Protein AF-A0A5C5VRZ4-F1 (afdb_monomer)

Sequence (183 aa):
MHRPSRLRCISQTESGGGSCQPCRPDEMSLLDVCRTCGGKCCVGRTLVLGTERERIIQFTRLDAMHYWADDVYFLERGACPYLKEGRCSVQDVKPLICRIFPFVPRVVAGEFWLFCVGECDAAHCLPAGFVEQARKLARAFFLGRDPLQYGRYWDENKLGDFDDARVVMRVRVFDAPPHEVSA

Mean predicted aligned error: 10.6 Å

Nearest PDB structures (foldseek):
  3pm9-assembly3_F  TM=3.240E-01  e=4.391E+00  Rhodopseudomonas palustris

Solvent-accessible surface area (backbone atoms only — not comparable to full-atom values): 11390 Å² total; per-residue (Å²): 139,84,77,83,83,76,82,71,78,84,76,77,80,85,85,78,86,78,67,82,72,75,64,66,61,89,49,81,53,60,66,74,56,44,68,79,62,75,42,60,88,45,43,39,62,45,68,31,43,47,78,39,45,51,51,36,27,72,74,67,76,51,84,78,63,43,82,76,57,96,59,34,29,31,36,66,78,42,75,42,88,52,54,51,97,92,37,63,73,47,64,94,50,53,35,66,54,74,50,35,52,54,35,43,81,44,55,58,97,71,34,54,30,32,36,28,37,52,86,41,75,55,56,80,63,67,43,82,64,46,67,62,49,37,34,51,52,48,36,68,71,48,61,95,58,62,35,61,62,53,36,51,52,41,62,78,71,44,68,79,78,62,67,77,90,45,49,74,47,78,43,66,39,64,75,77,76,77,76,78,76,80,127

Secondary structure (DSSP, 8-state):
-PPP---------SS---------TTSS-GGGTTTTTTTGGGBS-EEEEHHHHHHHHHHHS----EEEETTEEEEPSSB-TTEETTEETTGGG--HHHHHTTEEEEEETTEEEEEEETTSGGGGSPPTTHHHHHHHHHHHHHTT--HHHHHHHHHHHTTTSS-GGGEEEEEESSPPPP-----

pLDDT: mean 75.98, std 21.49, range [25.73, 97.12]

Structure (mmCIF, N/CA/C/O backbone):
data_AF-A0A5C5VRZ4-F1
#
_entry.id   AF-A0A5C5VRZ4-F1
#
loop_
_atom_site.group_PDB
_atom_site.id
_atom_site.type_symbol
_atom_site.label_atom_id
_atom_site.label_alt_id
_atom_site.label_comp_id
_atom_site.label_asym_id
_atom_site.label_entity_id
_atom_site.label_seq_id
_atom_site.pdbx_PDB_ins_code
_atom_site.Cartn_x
_atom_site.Cartn_y
_atom_site.Cartn_z
_atom_site.occupancy
_atom_site.B_iso_or_equiv
_atom_site.auth_seq_id
_atom_site.auth_comp_id
_atom_site.auth_asym_id
_atom_site.auth_atom_id
_atom_site.pdbx_PDB_model_num
ATOM 1 N N . MET A 1 1 ? 29.852 -27.134 10.272 1.00 33.72 1 MET A N 1
ATOM 2 C CA . MET A 1 1 ? 28.655 -27.985 10.466 1.00 33.72 1 MET A CA 1
ATOM 3 C C . MET A 1 1 ? 27.658 -27.233 11.344 1.00 33.72 1 MET A C 1
ATOM 5 O O . MET A 1 1 ? 27.772 -27.261 12.561 1.00 33.72 1 MET A O 1
ATOM 9 N N . HIS A 1 2 ? 26.755 -26.459 10.736 1.00 28.84 2 HIS A N 1
ATOM 10 C CA . HIS A 1 2 ? 25.728 -25.690 11.448 1.00 28.84 2 HIS A CA 1
ATOM 11 C C . HIS A 1 2 ? 24.439 -26.513 11.539 1.00 28.84 2 HIS A C 1
ATOM 13 O O . HIS A 1 2 ? 23.882 -26.919 10.524 1.00 28.84 2 HIS A O 1
ATOM 19 N N . ARG A 1 3 ? 23.993 -26.787 12.769 1.00 28.20 3 ARG A N 1
ATOM 20 C CA . ARG A 1 3 ? 22.672 -27.357 13.059 1.00 28.20 3 ARG A CA 1
ATOM 21 C C . ARG A 1 3 ? 21.593 -26.279 12.863 1.00 28.20 3 ARG A C 1
ATOM 23 O O . ARG A 1 3 ? 21.853 -25.126 13.202 1.00 28.20 3 ARG A O 1
ATOM 30 N N . PRO A 1 4 ? 20.377 -26.631 12.409 1.00 34.88 4 PRO A N 1
ATOM 31 C CA . PRO A 1 4 ? 19.273 -25.686 12.349 1.00 34.88 4 PRO A CA 1
ATOM 32 C C . PRO A 1 4 ? 18.785 -25.381 13.768 1.00 34.88 4 PRO A C 1
ATOM 34 O O . PRO A 1 4 ? 18.501 -26.297 14.548 1.00 34.88 4 PRO A O 1
ATOM 37 N N . SER A 1 5 ? 18.679 -24.093 14.093 1.00 31.98 5 SER A N 1
ATOM 38 C CA . SER A 1 5 ? 18.040 -23.621 15.318 1.00 31.98 5 SER A CA 1
ATOM 39 C C . SER A 1 5 ? 16.539 -23.884 15.209 1.00 31.98 5 SER A C 1
ATOM 41 O O . SER A 1 5 ? 15.808 -23.171 14.526 1.00 31.98 5 SER A O 1
ATOM 43 N N . ARG A 1 6 ? 16.082 -24.975 15.833 1.00 28.48 6 ARG A N 1
ATOM 44 C CA . ARG A 1 6 ? 14.660 -25.230 16.066 1.00 28.48 6 ARG A CA 1
ATOM 45 C C . ARG A 1 6 ? 14.161 -24.138 17.004 1.00 28.48 6 ARG A C 1
ATOM 47 O O . ARG A 1 6 ? 14.488 -24.165 18.190 1.00 28.48 6 ARG A O 1
ATOM 54 N N . LEU A 1 7 ? 13.382 -23.200 16.474 1.00 32.16 7 LEU A N 1
ATOM 55 C CA . LEU A 1 7 ? 12.573 -22.292 17.277 1.00 32.16 7 LEU A CA 1
ATOM 56 C C . LEU A 1 7 ? 11.651 -23.149 18.152 1.00 32.16 7 LEU A C 1
ATOM 58 O O . LEU A 1 7 ? 10.681 -23.741 17.684 1.00 32.16 7 LEU A O 1
ATOM 62 N N . ARG A 1 8 ? 12.028 -23.285 19.426 1.00 25.73 8 ARG A N 1
ATOM 63 C CA . ARG A 1 8 ? 11.163 -23.825 20.467 1.00 25.73 8 ARG A CA 1
ATOM 64 C C . ARG A 1 8 ? 10.066 -22.796 20.700 1.00 25.73 8 ARG A C 1
ATOM 66 O O . ARG A 1 8 ? 10.355 -21.686 21.140 1.00 25.73 8 ARG A O 1
ATOM 73 N N . CYS A 1 9 ? 8.820 -23.185 20.444 1.00 25.91 9 CYS A N 1
ATOM 74 C CA . CYS A 1 9 ? 7.680 -22.579 21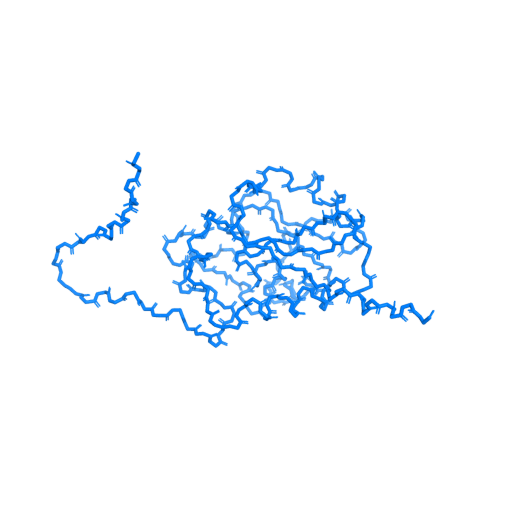.114 1.00 25.91 9 CYS A CA 1
ATOM 75 C C . CYS A 1 9 ? 7.965 -22.611 22.617 1.00 25.91 9 CYS A C 1
ATOM 77 O O . CYS A 1 9 ? 8.226 -23.677 23.180 1.00 25.91 9 CYS A O 1
ATOM 79 N N . ILE A 1 10 ? 7.971 -21.441 23.249 1.00 33.03 10 ILE A N 1
ATOM 80 C CA . ILE A 1 10 ? 8.021 -21.334 24.702 1.00 33.03 10 ILE A CA 1
ATOM 81 C C . ILE A 1 10 ? 6.701 -21.918 25.202 1.00 33.03 10 ILE A C 1
ATOM 83 O O . ILE A 1 10 ? 5.643 -21.306 25.076 1.00 33.03 10 ILE A O 1
ATOM 87 N N . SER A 1 11 ? 6.768 -23.149 25.696 1.00 31.08 11 SER A N 1
ATOM 88 C CA . SER A 1 11 ? 5.685 -23.810 26.406 1.00 31.08 11 SER A CA 1
ATOM 89 C C . SER A 1 11 ? 5.467 -23.083 27.730 1.00 31.08 11 SER A C 1
ATOM 91 O O . SER A 1 11 ? 6.297 -23.192 28.633 1.00 31.08 11 SER A O 1
ATOM 93 N N . GLN A 1 12 ? 4.366 -22.344 27.845 1.00 33.75 12 GLN A N 1
ATOM 94 C CA . GLN A 1 12 ? 3.803 -22.029 29.153 1.00 33.75 12 GLN A CA 1
ATOM 95 C C . GLN A 1 12 ? 3.201 -23.318 29.717 1.00 33.75 12 GLN A C 1
ATOM 97 O O . GLN A 1 12 ? 2.381 -23.975 29.074 1.00 33.75 12 GLN A O 1
ATOM 102 N N . THR A 1 13 ? 3.676 -23.707 30.893 1.00 34.72 13 THR A N 1
ATOM 103 C CA . THR A 1 13 ? 3.056 -24.721 31.739 1.00 34.72 13 THR A CA 1
ATOM 104 C C . THR A 1 13 ? 1.733 -24.183 32.276 1.00 34.72 13 THR A C 1
ATOM 106 O O . THR A 1 13 ? 1.716 -23.094 32.838 1.00 34.72 13 THR A O 1
ATOM 109 N N . GLU A 1 14 ? 0.688 -25.002 32.125 1.00 37.31 14 GLU A N 1
ATOM 110 C CA . GLU A 1 14 ? -0.579 -24.998 32.873 1.00 37.31 14 GLU A CA 1
ATOM 111 C C . GLU A 1 14 ? -1.521 -23.792 32.656 1.00 37.31 14 GLU A C 1
ATOM 113 O O . GLU A 1 14 ? -1.184 -22.652 32.933 1.00 37.31 14 GLU A O 1
ATOM 118 N N . SER A 1 15 ? -2.774 -23.911 32.213 1.00 35.56 15 SER A N 1
ATOM 119 C CA . SER A 1 15 ? -3.598 -25.044 31.782 1.00 35.56 15 SER A CA 1
ATOM 120 C C . SER A 1 15 ? -4.810 -24.442 31.063 1.00 35.56 15 SER A C 1
ATOM 122 O O . SER A 1 15 ? -5.668 -23.841 31.703 1.00 35.56 15 SER A O 1
ATOM 124 N N . GLY A 1 16 ? -4.879 -24.555 29.734 1.00 28.33 16 GLY A N 1
ATOM 125 C CA . GLY A 1 16 ? -6.006 -23.994 28.982 1.00 28.33 16 GLY A CA 1
ATOM 126 C C . GLY A 1 16 ? -5.819 -23.929 27.470 1.00 28.33 16 GLY A C 1
ATOM 127 O O . GLY A 1 16 ? -6.059 -22.884 26.885 1.00 28.33 16 GLY A O 1
ATOM 128 N N . GLY A 1 17 ? -5.350 -25.020 26.850 1.00 27.30 17 GLY A N 1
ATOM 129 C CA . GLY A 1 17 ? -5.623 -25.367 25.444 1.00 27.30 17 GLY A CA 1
ATOM 130 C C . GLY A 1 17 ? -5.574 -24.246 24.397 1.00 27.30 17 GLY A C 1
ATOM 131 O O . GLY A 1 17 ? -6.470 -24.160 23.564 1.00 27.30 17 GLY A O 1
ATOM 132 N N . GLY A 1 18 ? -4.547 -23.397 24.412 1.00 31.55 18 GLY A N 1
ATOM 133 C CA . GLY A 1 18 ? -4.333 -22.399 23.367 1.00 31.55 18 GLY A CA 1
ATOM 134 C C . GLY A 1 18 ? -3.752 -23.041 22.112 1.00 31.55 18 GLY A C 1
ATOM 135 O O . GLY A 1 18 ? -2.555 -22.921 21.862 1.00 31.55 18 GLY A O 1
ATOM 136 N N . SER A 1 19 ? -4.574 -23.734 21.318 1.00 36.28 19 SER A N 1
ATOM 137 C CA . SER A 1 19 ? -4.227 -23.995 19.919 1.00 36.28 19 SER A CA 1
ATOM 138 C C . SER A 1 19 ? -3.903 -22.649 19.275 1.00 36.28 19 SER A C 1
ATOM 140 O O . SER A 1 19 ? -4.715 -21.730 19.405 1.00 36.28 19 SER A O 1
ATOM 142 N N . CYS A 1 20 ? -2.768 -22.516 18.581 1.00 38.84 20 CYS A N 1
ATOM 143 C CA . CYS A 1 20 ? -2.602 -21.443 17.605 1.00 38.84 20 CYS A CA 1
ATOM 144 C C . CYS A 1 20 ? -3.818 -21.527 16.680 1.00 38.84 20 CYS A C 1
ATOM 146 O O . CYS A 1 20 ? -3.908 -22.456 15.878 1.00 38.84 20 CYS A O 1
ATOM 148 N N . GLN A 1 21 ? -4.810 -20.657 16.890 1.00 40.16 21 GLN A N 1
ATOM 149 C CA . GLN A 1 21 ? -6.009 -20.698 16.073 1.00 40.16 21 GLN A CA 1
ATOM 150 C C . GLN A 1 21 ? -5.551 -20.436 14.639 1.00 40.16 21 GLN A C 1
ATOM 152 O O . GLN A 1 21 ? -4.807 -19.476 14.417 1.00 40.16 21 GLN A O 1
ATOM 157 N N . PRO A 1 22 ? -5.915 -21.303 13.683 1.00 40.44 22 PRO A N 1
ATOM 158 C CA . PRO A 1 22 ? -5.574 -21.073 12.295 1.00 40.44 22 PRO A CA 1
ATOM 159 C C . PRO A 1 22 ? -6.174 -19.729 11.888 1.00 40.44 22 PRO A C 1
ATOM 161 O O . PRO A 1 22 ? -7.365 -19.494 12.105 1.00 40.44 22 PRO A O 1
ATOM 164 N N . CYS A 1 23 ? -5.332 -18.847 11.345 1.00 39.06 23 CYS A N 1
ATOM 165 C CA . CYS A 1 23 ? -5.746 -17.603 10.709 1.00 39.06 23 CYS A CA 1
ATOM 166 C C . CYS A 1 23 ? -6.961 -17.917 9.826 1.00 39.06 23 CYS A C 1
ATOM 168 O O . CYS A 1 23 ? -6.846 -18.783 8.955 1.00 39.06 23 CYS A O 1
ATOM 170 N N . ARG A 1 24 ? -8.121 -17.288 10.065 1.00 37.84 24 ARG A N 1
ATOM 171 C CA . ARG A 1 24 ? -9.299 -17.506 9.213 1.00 37.84 24 ARG A CA 1
ATOM 172 C C . ARG A 1 24 ? -8.917 -17.185 7.759 1.00 37.84 24 ARG A C 1
ATOM 174 O O . ARG A 1 24 ? -8.575 -16.035 7.494 1.00 37.84 24 ARG A O 1
ATOM 181 N N . PRO A 1 25 ? -8.933 -18.158 6.828 1.00 41.47 25 PRO A N 1
ATOM 182 C CA . PRO A 1 25 ? -8.405 -17.948 5.477 1.00 41.47 25 PRO A CA 1
ATOM 183 C C . PRO A 1 25 ? -9.238 -16.983 4.629 1.00 41.47 25 PRO A C 1
ATOM 185 O O . PRO A 1 25 ? -8.717 -16.384 3.692 1.00 41.47 25 PRO A O 1
ATOM 188 N N . ASP A 1 26 ? -10.522 -16.840 4.964 1.00 38.72 26 ASP A N 1
ATOM 189 C CA . ASP A 1 26 ? -11.521 -16.241 4.073 1.00 38.72 26 ASP A CA 1
ATOM 190 C C . ASP A 1 26 ? -11.620 -14.714 4.171 1.00 38.72 26 ASP A C 1
ATOM 192 O O . ASP A 1 26 ? -12.208 -14.065 3.307 1.00 38.72 26 ASP A O 1
ATOM 196 N N . GLU A 1 27 ? -10.999 -14.105 5.179 1.00 48.31 27 GLU A N 1
ATOM 197 C CA . GLU A 1 27 ? -10.872 -12.657 5.264 1.00 48.31 27 GLU A CA 1
ATOM 198 C C . GLU A 1 27 ? -9.398 -12.305 5.06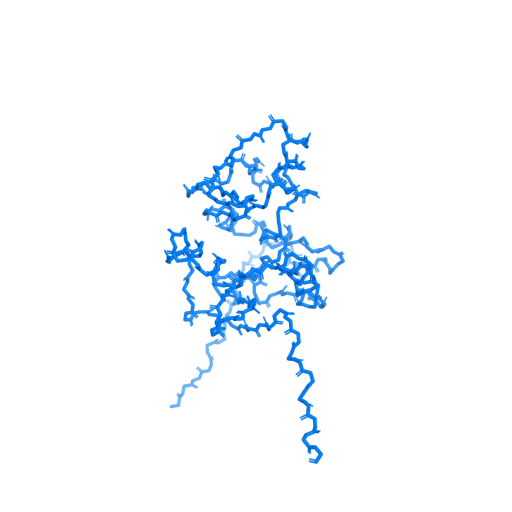9 1.00 48.31 27 GLU A C 1
ATOM 200 O O . GLU A 1 27 ? -8.533 -12.839 5.758 1.00 48.31 27 GLU A O 1
ATOM 205 N N . MET A 1 28 ? -9.079 -11.359 4.174 1.00 51.34 28 MET A N 1
ATOM 206 C CA . MET A 1 28 ? -7.738 -10.738 4.052 1.00 51.34 28 MET A CA 1
ATOM 207 C C . MET A 1 28 ? -7.395 -9.873 5.273 1.00 51.34 28 MET A C 1
ATOM 209 O O . MET A 1 28 ? -6.916 -8.741 5.196 1.00 51.34 28 MET A O 1
ATOM 213 N N . SER A 1 29 ? -7.768 -10.368 6.428 1.00 51.97 29 SER A N 1
ATOM 214 C CA . SER A 1 29 ? -7.818 -9.686 7.673 1.00 51.97 29 SER A CA 1
ATOM 215 C C . SER A 1 29 ? -6.847 -10.428 8.554 1.00 51.97 29 SER A C 1
ATOM 217 O O . SER A 1 29 ? -7.171 -11.428 9.184 1.00 51.97 29 SER A O 1
ATOM 219 N N . LEU A 1 30 ? -5.634 -9.894 8.650 1.00 54.53 30 LEU A N 1
ATOM 220 C CA . LEU A 1 30 ? -4.680 -10.328 9.664 1.00 54.53 30 LEU A CA 1
ATOM 221 C C . LEU A 1 30 ? -5.144 -9.958 11.085 1.00 54.53 30 LEU A C 1
ATOM 223 O O . LEU A 1 30 ? -4.318 -9.933 11.986 1.00 54.53 30 LEU A O 1
ATOM 227 N N . LEU A 1 31 ? -6.435 -9.672 11.320 1.00 49.19 31 LEU A N 1
ATOM 228 C CA . LEU A 1 31 ? -7.004 -9.376 12.639 1.00 49.19 31 LEU A CA 1
ATOM 229 C C . LEU A 1 31 ? -6.602 -10.422 13.684 1.00 49.19 31 LEU A C 1
ATOM 231 O O . LEU A 1 31 ? -6.351 -10.056 14.830 1.00 49.19 31 LEU A O 1
ATOM 235 N N . ASP A 1 32 ? -6.480 -11.690 13.289 1.00 46.09 32 ASP A N 1
ATOM 236 C CA . ASP A 1 32 ? -6.066 -12.778 14.182 1.00 46.09 32 ASP A CA 1
ATOM 237 C C . ASP A 1 32 ? -4.555 -12.797 1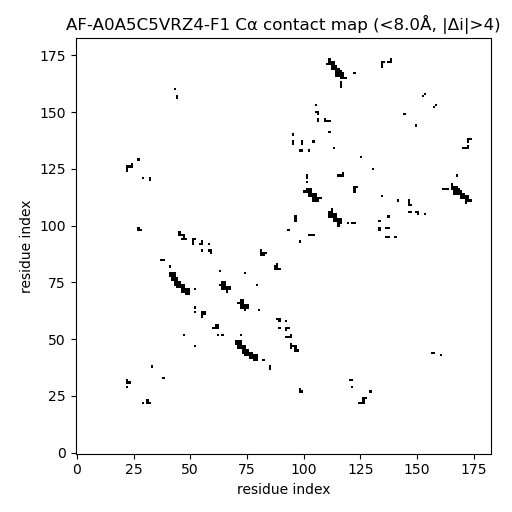4.459 1.00 46.09 32 ASP A C 1
ATOM 239 O O . ASP A 1 32 ? -4.137 -13.245 15.523 1.00 46.09 32 ASP A O 1
ATOM 243 N N . VAL A 1 33 ? -3.738 -12.221 13.571 1.00 50.53 33 VAL A N 1
ATOM 244 C CA . VAL A 1 33 ? -2.291 -12.036 13.784 1.00 50.53 33 VAL A CA 1
ATOM 245 C C . VAL A 1 33 ? -1.997 -10.719 14.520 1.00 50.53 33 VAL A C 1
ATOM 247 O O . VAL A 1 33 ? -1.081 -10.636 15.338 1.00 50.53 33 VAL A O 1
ATOM 250 N N . CYS A 1 34 ? -2.817 -9.687 14.301 1.00 53.16 34 CYS A N 1
ATOM 251 C CA . CYS A 1 34 ? -2.659 -8.347 14.868 1.00 53.16 34 CYS A CA 1
ATOM 252 C C . CYS A 1 34 ? -2.842 -8.286 16.395 1.00 53.16 34 CYS A C 1
ATOM 254 O O . CYS A 1 34 ? -2.436 -7.294 17.002 1.00 53.16 34 CYS A O 1
ATOM 256 N N . ARG A 1 35 ? -3.406 -9.324 17.030 1.00 45.91 35 ARG A N 1
ATOM 257 C CA . ARG A 1 35 ? -3.590 -9.374 18.492 1.00 45.91 35 ARG A CA 1
ATOM 258 C C . ARG A 1 35 ? -2.283 -9.607 19.252 1.00 45.91 35 ARG A C 1
ATOM 260 O O . ARG A 1 35 ? -2.135 -9.094 20.356 1.00 45.91 35 ARG A O 1
ATOM 267 N N . THR A 1 36 ? -1.323 -10.321 18.663 1.00 46.66 36 THR A N 1
ATOM 268 C CA . THR A 1 36 ? -0.090 -10.737 19.359 1.00 46.66 36 THR A CA 1
ATOM 269 C C . THR A 1 36 ? 0.992 -9.658 19.333 1.00 46.66 36 THR A C 1
ATOM 271 O O . THR A 1 36 ? 1.754 -9.520 20.285 1.00 46.66 36 THR A O 1
ATOM 274 N N . CYS A 1 37 ? 1.053 -8.848 18.268 1.00 55.19 37 CYS A N 1
ATOM 275 C CA . CYS A 1 37 ? 2.099 -7.835 18.099 1.00 55.19 37 CYS A CA 1
ATOM 276 C C . CYS A 1 37 ? 1.703 -6.423 18.571 1.00 55.19 37 CYS A C 1
ATOM 278 O O . CYS A 1 37 ? 2.502 -5.502 18.411 1.00 55.19 37 CYS A O 1
ATOM 280 N N . GLY A 1 38 ? 0.477 -6.216 19.071 1.00 54.09 38 GLY A N 1
ATOM 281 C CA . GLY A 1 38 ? -0.001 -4.911 19.556 1.00 54.09 38 GLY A CA 1
ATOM 282 C C . GLY A 1 38 ? -0.071 -3.813 18.486 1.00 54.09 38 GLY A C 1
ATOM 283 O O . GLY A 1 38 ? 0.043 -2.635 18.806 1.00 54.09 38 GLY A O 1
ATOM 284 N N . GLY A 1 39 ? -0.205 -4.181 17.206 1.00 58.41 39 GLY A N 1
ATOM 285 C CA . GLY A 1 39 ? -0.304 -3.203 16.120 1.00 58.41 39 GLY A CA 1
ATOM 286 C C . GLY A 1 39 ? 1.008 -2.501 15.750 1.00 58.41 39 GLY A C 1
ATOM 287 O O . GLY A 1 39 ? 0.955 -1.373 15.280 1.00 58.41 39 GLY A O 1
ATOM 288 N N . LYS A 1 40 ? 2.181 -3.140 15.885 1.00 64.81 40 LYS A N 1
ATOM 289 C CA . LYS A 1 40 ? 3.460 -2.593 15.368 1.00 64.81 40 LYS A CA 1
ATOM 290 C C . LYS A 1 40 ? 3.392 -2.131 13.902 1.00 64.81 40 LYS A C 1
ATOM 292 O O . LYS A 1 40 ? 4.000 -1.131 13.557 1.00 64.81 40 LYS A O 1
ATOM 297 N N . CYS A 1 41 ? 2.604 -2.800 13.056 1.00 69.00 41 CYS A N 1
ATOM 298 C CA . CYS A 1 41 ? 2.353 -2.378 11.669 1.00 69.00 41 CYS A CA 1
ATOM 299 C C . CYS A 1 41 ? 1.420 -1.156 11.540 1.00 69.00 41 CYS A C 1
ATOM 301 O O . CYS A 1 41 ? 1.347 -0.540 10.485 1.00 69.00 41 CYS A O 1
ATOM 303 N N . CYS A 1 42 ? 0.689 -0.811 12.604 1.00 68.44 42 CYS A N 1
ATOM 304 C CA . CYS A 1 42 ? -0.091 0.421 12.740 1.00 68.44 42 CYS A CA 1
ATOM 305 C C . CYS A 1 42 ? 0.759 1.561 13.324 1.00 68.44 42 CYS A C 1
ATOM 307 O O . CYS A 1 42 ? 0.208 2.561 13.784 1.00 68.44 42 CYS A O 1
ATOM 309 N N . VAL A 1 43 ? 2.083 1.404 13.349 1.00 67.38 43 VAL A N 1
ATOM 310 C CA . VAL A 1 43 ? 3.031 2.449 13.718 1.00 67.38 43 VAL A CA 1
ATOM 311 C C . VAL A 1 43 ? 3.912 2.707 12.508 1.00 67.38 43 VAL A C 1
ATOM 313 O O . VAL A 1 43 ? 4.678 1.842 12.100 1.00 67.38 43 VAL A O 1
ATOM 316 N N . GLY A 1 44 ? 3.783 3.887 11.914 1.00 67.12 44 GLY A N 1
ATOM 317 C CA . GLY A 1 44 ? 4.553 4.253 10.731 1.00 67.12 44 GLY A CA 1
ATOM 318 C C . GLY A 1 44 ? 3.728 4.997 9.701 1.00 67.12 44 GLY A C 1
ATOM 319 O O . GLY A 1 44 ? 2.521 5.198 9.852 1.00 67.12 44 GLY A O 1
ATOM 320 N N . ARG A 1 45 ? 4.398 5.409 8.629 1.00 74.69 45 ARG A N 1
ATOM 321 C CA . ARG A 1 45 ? 3.712 6.076 7.533 1.00 74.69 45 ARG A CA 1
ATOM 322 C C . ARG A 1 45 ? 2.863 5.039 6.795 1.00 74.69 45 ARG A C 1
ATOM 324 O O . ARG A 1 45 ? 3.282 3.898 6.619 1.00 74.69 45 ARG A O 1
ATOM 331 N N . THR A 1 46 ? 1.729 5.429 6.231 1.00 82.00 46 THR A N 1
ATOM 332 C CA . THR A 1 46 ? 0.932 4.586 5.312 1.00 82.00 46 THR A CA 1
ATOM 333 C C . THR A 1 46 ? 0.556 5.421 4.104 1.00 82.00 46 THR A C 1
ATOM 335 O O . THR A 1 46 ? 0.105 6.542 4.300 1.00 82.00 46 THR A O 1
ATOM 338 N N . LEU A 1 47 ? 0.770 4.902 2.890 1.00 84.12 47 LEU A N 1
ATOM 339 C CA . LEU A 1 47 ? 0.310 5.559 1.665 1.00 84.12 47 LEU A CA 1
ATOM 340 C C . LEU A 1 47 ? -1.181 5.294 1.479 1.00 84.12 47 LEU A C 1
ATOM 342 O O . LEU A 1 47 ? -1.637 4.164 1.673 1.00 84.12 47 LEU A O 1
ATOM 346 N N . VAL A 1 48 ? -1.908 6.330 1.081 1.00 89.69 48 VAL A N 1
ATOM 347 C CA . VAL A 1 48 ? -3.345 6.289 0.830 1.00 89.69 48 VAL A CA 1
ATOM 348 C C . VAL A 1 48 ? -3.645 7.089 -0.435 1.00 89.69 48 VAL A C 1
ATOM 350 O O . VAL A 1 48 ? -3.145 8.197 -0.585 1.00 89.69 48 VAL A O 1
ATOM 353 N N . LEU A 1 49 ? -4.447 6.556 -1.354 1.00 88.69 49 LEU A N 1
ATOM 354 C CA . LEU A 1 49 ? -4.930 7.345 -2.500 1.00 88.69 49 LEU A CA 1
ATOM 355 C C . LEU A 1 49 ? -6.088 8.256 -2.102 1.00 88.69 49 LEU A C 1
ATOM 357 O O . LEU A 1 49 ? -6.784 7.958 -1.133 1.00 88.69 49 LEU A O 1
ATOM 361 N N . GLY A 1 50 ? -6.385 9.297 -2.876 1.00 91.44 50 GLY A N 1
ATOM 362 C CA . GLY A 1 50 ? -7.515 10.183 -2.592 1.00 91.44 50 GLY A CA 1
ATOM 363 C C . GLY A 1 50 ? -8.840 9.447 -2.513 1.00 91.44 50 GLY A C 1
ATOM 364 O O . GLY A 1 50 ? -9.555 9.598 -1.530 1.00 91.44 50 GLY A O 1
ATOM 365 N N . THR A 1 51 ? -9.112 8.529 -3.441 1.00 92.31 51 THR A N 1
ATOM 366 C CA . THR A 1 51 ? -10.318 7.675 -3.375 1.00 92.31 51 THR A CA 1
ATOM 367 C C . THR A 1 51 ? -10.377 6.783 -2.124 1.00 92.31 51 THR A C 1
ATOM 369 O O . THR A 1 51 ? -11.452 6.429 -1.639 1.00 92.31 51 THR A O 1
ATOM 372 N N . GLU A 1 52 ? -9.237 6.382 -1.563 1.00 94.12 52 GLU A N 1
ATOM 373 C CA . GLU A 1 52 ? -9.187 5.639 -0.300 1.00 94.12 52 GLU A CA 1
ATOM 374 C C . GLU A 1 52 ? -9.384 6.572 0.896 1.00 94.12 52 GLU A C 1
ATOM 376 O O . GLU A 1 52 ? -10.157 6.252 1.799 1.00 94.12 52 GLU A O 1
ATOM 381 N N . ARG A 1 53 ? -8.746 7.746 0.866 1.00 95.38 53 ARG A N 1
ATOM 382 C CA . ARG A 1 53 ? -8.901 8.814 1.853 1.00 95.38 53 ARG A CA 1
ATOM 383 C C . ARG A 1 53 ? -10.358 9.253 1.952 1.00 95.38 53 ARG A C 1
ATOM 385 O O . ARG A 1 53 ? -10.893 9.293 3.051 1.00 95.38 53 ARG A O 1
ATOM 392 N N . GLU A 1 54 ? -11.020 9.518 0.831 1.00 96.81 54 GLU A N 1
ATOM 393 C CA . GLU A 1 54 ? -12.430 9.907 0.781 1.00 96.81 54 GLU A CA 1
ATOM 394 C C . GLU A 1 54 ? -13.328 8.863 1.442 1.00 96.81 54 GLU A C 1
ATOM 396 O O . GLU A 1 54 ? -14.145 9.212 2.293 1.00 96.81 54 GLU A O 1
ATOM 401 N N . ARG A 1 55 ? -13.134 7.575 1.128 1.00 96.38 55 ARG A N 1
ATOM 402 C CA . ARG A 1 55 ? -13.885 6.484 1.771 1.00 96.38 55 ARG A CA 1
ATOM 403 C C . ARG A 1 55 ? -13.646 6.441 3.279 1.00 96.38 55 ARG A C 1
ATOM 405 O O . ARG A 1 55 ? -14.595 6.274 4.042 1.00 96.38 55 ARG A O 1
ATOM 412 N N . ILE A 1 56 ? -12.404 6.632 3.721 1.00 95.81 56 ILE A N 1
ATOM 413 C CA . ILE A 1 56 ? -12.047 6.652 5.145 1.00 95.81 56 ILE A CA 1
ATOM 414 C C . ILE A 1 56 ? -12.665 7.862 5.863 1.00 95.81 56 ILE A C 1
ATOM 416 O O . ILE A 1 56 ? -13.223 7.701 6.951 1.00 95.81 56 ILE A O 1
ATOM 420 N N . ILE A 1 57 ? -12.642 9.049 5.256 1.00 96.94 57 ILE A N 1
ATOM 421 C CA . ILE A 1 57 ? -13.260 10.267 5.803 1.00 96.94 57 ILE A CA 1
ATOM 422 C C . ILE A 1 57 ? -14.779 10.116 5.874 1.00 96.94 57 ILE A C 1
ATOM 424 O O . ILE A 1 57 ? -15.389 10.468 6.881 1.00 96.94 57 ILE A O 1
ATOM 428 N N . GLN A 1 58 ? -15.415 9.576 4.834 1.00 97.12 58 GLN A N 1
ATOM 429 C CA . GLN A 1 58 ? -16.857 9.325 4.835 1.00 97.12 58 GLN A CA 1
ATOM 430 C C . GLN A 1 58 ? -17.260 8.358 5.951 1.00 97.12 58 GLN A C 1
ATOM 432 O O . GLN A 1 58 ? -18.275 8.582 6.612 1.00 97.12 58 GLN A O 1
ATOM 437 N N . PHE A 1 59 ? -16.443 7.328 6.187 1.00 95.81 59 PHE A N 1
ATOM 438 C CA . PHE A 1 59 ? -16.681 6.318 7.213 1.00 95.81 59 PHE A CA 1
ATOM 439 C C . PHE A 1 59 ? -16.455 6.846 8.637 1.00 95.81 59 PHE A C 1
ATOM 441 O O . PHE A 1 59 ? -17.240 6.558 9.534 1.00 95.81 59 PHE A O 1
ATOM 448 N N . THR A 1 60 ? -15.395 7.629 8.861 1.00 94.88 60 THR A N 1
ATOM 449 C CA . THR A 1 60 ? -14.952 8.018 10.217 1.00 94.88 60 THR A CA 1
ATOM 450 C C . THR A 1 60 ? -15.275 9.450 10.613 1.00 94.88 60 THR A C 1
ATOM 452 O O . THR A 1 60 ? -15.227 9.775 11.796 1.00 94.88 60 THR A O 1
ATOM 455 N N . ARG A 1 61 ? -15.555 10.322 9.639 1.00 95.56 61 ARG A N 1
ATOM 456 C CA . ARG A 1 61 ? -15.586 11.789 9.784 1.00 95.56 61 ARG A CA 1
ATOM 457 C C . ARG A 1 61 ? -14.261 12.411 10.240 1.00 95.56 61 ARG A C 1
ATOM 459 O O . ARG A 1 61 ? -14.243 13.577 10.622 1.00 95.56 61 ARG A O 1
ATOM 466 N N . LEU A 1 62 ? -13.159 11.664 10.174 1.00 94.25 62 LEU A N 1
ATOM 467 C CA . LEU A 1 62 ? -11.818 12.121 10.517 1.00 94.25 62 LEU A CA 1
ATOM 468 C C . LEU A 1 62 ? -10.940 12.114 9.267 1.00 94.25 62 LEU A C 1
ATOM 470 O O . LEU A 1 62 ? -10.843 11.101 8.577 1.00 94.25 62 LEU A O 1
ATOM 474 N N . ASP A 1 63 ? -10.252 13.226 9.030 1.00 95.69 63 ASP A N 1
ATOM 475 C CA . ASP A 1 63 ? -9.158 13.299 8.073 1.00 95.69 63 ASP A CA 1
ATOM 476 C C . ASP A 1 63 ? -7.845 13.518 8.819 1.00 95.69 63 ASP A C 1
ATOM 478 O O . ASP A 1 63 ? -7.574 14.602 9.328 1.00 95.69 63 ASP A O 1
ATOM 482 N N . ALA A 1 64 ? -7.054 12.456 8.925 1.00 93.12 64 ALA A N 1
ATOM 483 C CA . ALA A 1 64 ? -5.743 12.495 9.565 1.00 93.12 64 ALA A CA 1
ATOM 484 C C . ALA A 1 64 ? -4.591 12.341 8.557 1.00 93.12 64 ALA A C 1
ATOM 486 O O . ALA A 1 64 ? -3.478 11.992 8.946 1.00 93.12 64 ALA A O 1
ATOM 487 N N . MET A 1 65 ? -4.870 12.501 7.261 1.00 93.31 65 MET A N 1
ATOM 488 C CA . MET A 1 65 ? -3.91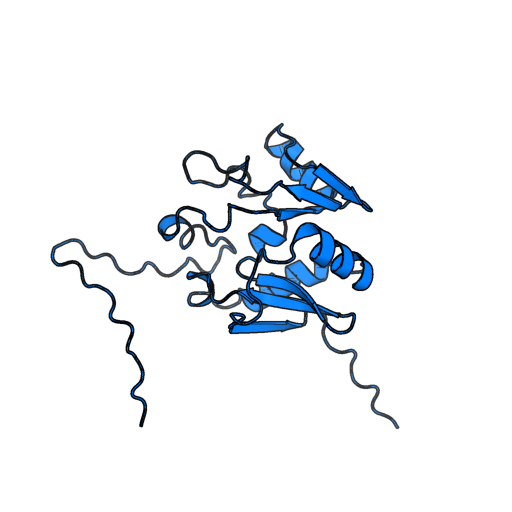4 12.241 6.189 1.00 93.31 65 MET A CA 1
ATOM 489 C C . MET A 1 65 ? -3.374 13.543 5.606 1.00 93.31 65 MET A C 1
ATOM 491 O O . MET A 1 65 ? -4.107 14.504 5.395 1.00 93.31 65 MET A O 1
ATOM 495 N N . HIS A 1 66 ? -2.087 13.547 5.287 1.00 91.31 66 HIS A N 1
ATOM 496 C CA . HIS A 1 66 ? -1.389 14.672 4.685 1.00 91.31 66 HIS A CA 1
ATOM 497 C C . HIS A 1 66 ? -1.245 14.446 3.184 1.00 91.31 66 HIS A C 1
ATOM 499 O O . HIS A 1 66 ? -0.966 13.332 2.743 1.00 91.31 66 HIS A O 1
ATOM 505 N N . TYR A 1 67 ? -1.456 15.495 2.396 1.00 91.50 67 TYR A N 1
ATOM 506 C CA . TYR A 1 67 ? -1.230 15.458 0.953 1.00 91.50 67 TYR A CA 1
ATOM 507 C C . TYR A 1 67 ? 0.270 15.368 0.643 1.00 91.50 67 TYR A C 1
ATOM 509 O O . TYR A 1 67 ? 1.071 16.032 1.300 1.00 91.50 67 TYR A O 1
ATOM 517 N N . TRP A 1 68 ? 0.633 14.583 -0.372 1.00 86.00 68 TRP A N 1
ATOM 518 C CA . TRP A 1 68 ? 1.983 14.564 -0.939 1.00 86.00 68 TRP A CA 1
ATOM 519 C C . TRP A 1 68 ? 1.991 15.083 -2.385 1.00 86.00 68 TRP A C 1
ATOM 521 O O . TRP A 1 68 ? 2.463 16.194 -2.616 1.00 86.00 68 TRP A O 1
ATOM 531 N N . ALA A 1 69 ? 1.453 14.321 -3.344 1.00 84.31 69 ALA A N 1
ATOM 532 C CA . ALA A 1 69 ? 1.394 14.687 -4.765 1.00 84.31 69 ALA A CA 1
ATOM 533 C C . ALA A 1 69 ? 0.361 13.834 -5.523 1.00 84.31 69 ALA A C 1
ATOM 535 O O . ALA A 1 69 ? 0.141 12.690 -5.143 1.00 84.31 69 ALA A O 1
ATOM 536 N N . ASP A 1 70 ? -0.239 14.354 -6.600 1.00 83.56 70 ASP A N 1
ATOM 537 C CA . ASP A 1 70 ? -0.996 13.580 -7.607 1.00 83.56 70 ASP A CA 1
ATOM 538 C C . ASP A 1 70 ? -2.005 12.567 -7.027 1.00 83.56 70 ASP A C 1
ATOM 540 O O . ASP A 1 70 ? -1.989 11.376 -7.343 1.00 83.56 70 ASP A O 1
ATOM 544 N N . ASP A 1 71 ? -2.887 13.054 -6.149 1.00 86.88 71 ASP A N 1
ATOM 545 C CA . ASP A 1 71 ? -3.907 12.255 -5.447 1.00 86.88 71 ASP A CA 1
ATOM 546 C C . ASP A 1 71 ? -3.350 11.206 -4.461 1.00 86.88 71 ASP A C 1
ATOM 548 O O . ASP A 1 71 ? -4.012 10.233 -4.096 1.00 86.88 71 ASP A O 1
ATOM 552 N N . VAL A 1 72 ? -2.115 11.392 -4.003 1.00 86.00 72 VAL A N 1
ATOM 553 C CA . VAL A 1 72 ? -1.480 10.547 -2.993 1.00 86.00 72 VAL A CA 1
ATOM 554 C C . VAL A 1 72 ? -1.370 11.298 -1.673 1.00 86.00 72 VAL A C 1
ATOM 556 O O . VAL A 1 72 ? -0.899 12.435 -1.593 1.00 86.00 72 VAL A O 1
ATOM 559 N N . TYR A 1 73 ? -1.771 10.602 -0.618 1.00 91.69 73 TYR A N 1
ATOM 560 C CA . TYR A 1 73 ? -1.775 11.052 0.759 1.00 91.69 73 TYR A CA 1
ATOM 561 C C . TYR A 1 73 ? -0.987 10.083 1.639 1.00 91.69 73 TYR A C 1
ATOM 563 O O . TYR A 1 73 ? -0.730 8.930 1.274 1.00 91.69 73 TYR A O 1
ATOM 571 N N . PHE A 1 74 ? -0.618 10.532 2.832 1.00 88.62 74 PHE A N 1
ATOM 572 C CA . PHE A 1 74 ? 0.052 9.691 3.807 1.00 88.62 74 PHE A CA 1
ATOM 573 C C . PHE A 1 74 ? -0.355 9.999 5.246 1.00 88.62 74 PHE A C 1
ATOM 575 O O . PHE A 1 74 ? -0.727 11.115 5.594 1.00 88.62 74 PHE A O 1
ATOM 582 N N . LEU A 1 75 ? -0.272 8.980 6.098 1.00 87.94 75 LEU A N 1
ATOM 583 C CA . LEU A 1 75 ? -0.261 9.156 7.551 1.00 87.94 75 LEU A CA 1
ATOM 584 C C . LEU A 1 75 ? 1.156 9.485 8.016 1.00 87.94 75 LEU A C 1
ATOM 586 O O . LEU A 1 75 ? 2.099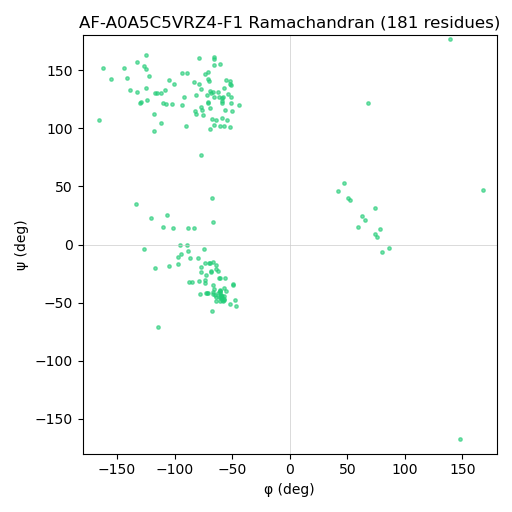 8.859 7.530 1.00 87.94 75 LEU A O 1
ATOM 590 N N . GLU A 1 76 ? 1.302 10.409 8.965 1.00 83.44 76 GLU A N 1
ATOM 591 C CA . GLU A 1 76 ? 2.596 10.719 9.580 1.00 83.44 76 GLU A CA 1
ATOM 592 C C . GLU A 1 76 ? 3.164 9.554 10.395 1.00 83.44 76 GLU A C 1
ATOM 594 O O . GLU A 1 76 ? 2.460 8.619 10.788 1.00 83.44 76 GLU A O 1
ATOM 599 N N . ARG A 1 77 ? 4.473 9.610 10.661 1.00 80.19 77 ARG A N 1
ATOM 600 C CA . ARG A 1 77 ? 5.132 8.600 11.494 1.00 80.19 77 ARG A CA 1
ATOM 601 C C . ARG A 1 77 ? 4.607 8.694 12.928 1.00 80.19 77 ARG A C 1
ATOM 603 O O . ARG A 1 77 ? 4.675 9.744 13.555 1.00 80.19 77 ARG A O 1
ATOM 610 N N . GLY A 1 78 ? 4.148 7.572 13.467 1.00 80.38 78 GLY A N 1
ATOM 611 C CA . GLY A 1 78 ? 3.635 7.495 14.832 1.00 80.38 78 GLY A CA 1
ATOM 612 C C . GLY A 1 78 ? 2.525 6.464 14.950 1.00 80.38 78 GLY A C 1
ATOM 613 O O . GLY A 1 78 ? 2.331 5.650 14.046 1.00 80.38 78 GLY A O 1
ATOM 614 N N . ALA A 1 79 ? 1.811 6.490 16.074 1.00 82.50 79 ALA A N 1
ATOM 615 C CA . ALA A 1 79 ? 0.635 5.653 16.264 1.00 82.50 79 ALA A CA 1
ATOM 616 C C . ALA A 1 79 ? -0.447 6.017 15.237 1.00 82.50 79 ALA A C 1
ATOM 618 O O . ALA A 1 79 ? -0.778 7.190 15.066 1.00 82.50 79 ALA A O 1
ATOM 619 N N . CYS A 1 80 ? -1.013 5.011 14.568 1.00 86.81 80 CYS A N 1
ATOM 620 C CA . CYS A 1 80 ? -2.071 5.229 13.594 1.00 86.81 80 CYS A CA 1
ATOM 621 C C . CYS A 1 80 ? -3.275 5.925 14.261 1.00 86.81 80 CYS A C 1
ATOM 623 O O . CYS A 1 80 ? -3.828 5.388 15.225 1.00 86.81 80 CYS A O 1
ATOM 625 N N . PRO A 1 81 ? -3.752 7.066 13.731 1.00 89.75 81 PRO A N 1
ATOM 626 C CA . PRO A 1 81 ? -4.871 7.815 14.313 1.00 89.75 81 PRO A CA 1
ATOM 627 C C . PRO A 1 81 ? -6.195 7.035 14.287 1.00 89.75 81 PRO A C 1
ATOM 629 O O . PRO A 1 81 ? -7.103 7.305 15.081 1.00 89.75 81 PRO A O 1
ATOM 632 N N . TYR A 1 82 ? -6.287 6.033 13.409 1.00 88.19 82 TYR A N 1
ATOM 633 C CA . TYR A 1 82 ? -7.428 5.132 13.287 1.00 88.19 82 TYR A CA 1
ATOM 634 C C . TYR A 1 82 ? -7.317 3.884 14.179 1.00 88.19 82 TYR A C 1
ATOM 636 O O . TYR A 1 82 ? -8.229 3.057 14.167 1.00 88.19 82 TYR A O 1
ATOM 644 N N . LEU A 1 83 ? -6.245 3.714 14.957 1.00 84.75 83 LEU A N 1
ATOM 645 C CA . LEU A 1 83 ? -6.152 2.655 15.962 1.00 84.75 83 LEU A CA 1
ATOM 646 C C . LEU A 1 83 ? -6.871 3.112 17.241 1.00 84.75 83 LEU A C 1
ATOM 648 O O . LEU A 1 83 ? -6.455 4.073 17.885 1.00 84.75 83 LEU A O 1
ATOM 652 N N . LYS A 1 84 ? -7.961 2.436 17.609 1.00 82.50 84 LYS A N 1
ATOM 653 C CA . LYS A 1 84 ? -8.770 2.718 18.804 1.00 82.50 84 LYS A CA 1
ATOM 654 C C . LYS A 1 84 ? -8.854 1.455 19.647 1.00 82.50 84 LYS A C 1
ATOM 656 O O . LYS A 1 84 ? -9.227 0.410 19.129 1.00 82.50 84 LYS A O 1
ATOM 661 N N . GLU A 1 85 ? -8.455 1.540 20.916 1.00 79.69 85 GLU A N 1
ATOM 662 C CA . GLU A 1 85 ? -8.519 0.409 21.863 1.00 79.69 85 GLU A CA 1
ATOM 663 C C . GLU A 1 85 ? -7.853 -0.876 21.318 1.00 79.69 85 GLU A C 1
ATOM 665 O O . GLU A 1 85 ? -8.351 -1.989 21.470 1.00 79.69 85 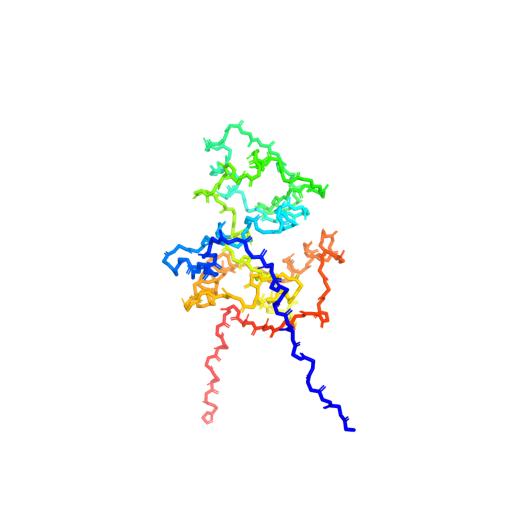GLU A O 1
ATOM 670 N N . GLY A 1 86 ? -6.729 -0.718 20.607 1.00 73.12 86 GLY A N 1
ATOM 671 C CA . GLY A 1 86 ? -6.000 -1.833 19.990 1.00 73.12 86 GLY A CA 1
ATOM 672 C C . GLY A 1 86 ? -6.658 -2.428 18.737 1.00 73.12 86 GLY A C 1
ATOM 673 O O . GLY A 1 86 ? -6.199 -3.454 18.241 1.00 73.12 86 GLY A O 1
ATOM 674 N N . ARG A 1 87 ? -7.708 -1.798 18.197 1.00 75.94 87 ARG A N 1
ATOM 675 C CA . ARG A 1 87 ? -8.423 -2.235 16.990 1.00 75.94 87 ARG A CA 1
ATOM 676 C C . ARG A 1 87 ? -8.414 -1.158 15.911 1.00 75.94 87 ARG A C 1
ATOM 678 O O . ARG A 1 87 ? -8.458 0.038 16.186 1.00 75.94 87 ARG A O 1
ATOM 685 N N . CYS A 1 88 ? -8.347 -1.585 14.655 1.00 81.62 88 CYS A N 1
ATOM 686 C CA . CYS A 1 88 ? -8.417 -0.671 13.521 1.00 81.62 88 CYS A CA 1
ATOM 687 C C . CYS A 1 88 ? -9.867 -0.203 13.330 1.00 81.62 88 CYS A C 1
ATOM 689 O O . CYS A 1 88 ? -10.716 -0.991 12.926 1.00 81.62 88 CYS A O 1
ATOM 691 N N . SER A 1 89 ? -10.147 1.073 13.596 1.00 86.19 89 SER A N 1
ATOM 692 C CA . SER A 1 89 ? -11.487 1.663 13.427 1.00 86.19 89 SER A CA 1
ATOM 693 C C . SER A 1 89 ? -11.928 1.786 11.967 1.00 86.19 89 SER A C 1
ATOM 695 O O . SER A 1 89 ? -13.110 1.951 11.706 1.00 86.19 89 SER A O 1
ATOM 697 N N . VAL A 1 90 ? -11.000 1.669 11.013 1.00 88.94 90 VAL A N 1
ATOM 698 C CA . VAL A 1 90 ? -11.259 1.741 9.563 1.00 88.94 90 VAL A CA 1
ATOM 699 C C . VAL A 1 90 ? -11.168 0.374 8.891 1.00 88.94 90 VAL A C 1
ATOM 701 O O . VAL A 1 90 ? -10.850 0.298 7.711 1.00 88.94 90 VAL A O 1
ATOM 704 N N . GLN A 1 91 ? -11.393 -0.714 9.634 1.00 85.25 91 GLN A N 1
ATOM 705 C CA . GLN A 1 91 ? -11.191 -2.088 9.165 1.00 85.25 91 GLN A CA 1
ATOM 706 C C . GLN A 1 91 ? -11.804 -2.360 7.781 1.00 85.25 91 GLN A C 1
ATOM 708 O O . GLN A 1 91 ? -11.110 -2.883 6.907 1.00 85.25 91 GLN A O 1
ATOM 713 N N . ASP A 1 92 ? -13.058 -1.958 7.578 1.00 86.06 92 ASP A N 1
ATOM 714 C CA . ASP A 1 92 ? -13.830 -2.248 6.361 1.00 86.06 92 ASP A CA 1
ATOM 715 C C . ASP A 1 92 ? -13.431 -1.370 5.168 1.00 86.06 92 ASP A C 1
ATOM 717 O O . ASP A 1 92 ? -13.670 -1.711 4.010 1.00 86.06 92 ASP A O 1
ATOM 721 N N . VAL A 1 93 ? -12.774 -0.244 5.446 1.00 90.56 93 VAL A N 1
ATOM 722 C CA . VAL A 1 93 ? -12.349 0.749 4.451 1.00 90.56 93 VAL A CA 1
ATOM 723 C C . VAL A 1 93 ? -10.835 0.956 4.459 1.00 90.56 93 VAL A C 1
ATOM 725 O O . VAL A 1 93 ? -10.346 1.993 4.015 1.00 90.56 93 VAL A O 1
ATOM 728 N N . LYS A 1 94 ? -10.075 -0.031 4.951 1.00 88.88 94 LYS A N 1
ATOM 729 C CA . LYS A 1 94 ? -8.612 0.037 5.016 1.00 88.88 94 LYS A CA 1
ATOM 730 C C . LYS A 1 94 ? -8.013 0.398 3.651 1.00 88.88 94 LYS A C 1
ATOM 732 O O . LYS A 1 94 ? -8.444 -0.160 2.632 1.00 88.88 94 LYS A O 1
ATOM 737 N N . PRO A 1 95 ? -6.966 1.240 3.628 1.00 89.88 95 PRO A N 1
ATOM 738 C CA . PRO A 1 95 ? -6.231 1.497 2.399 1.00 89.88 95 PRO A CA 1
ATOM 739 C C . PRO A 1 95 ? -5.504 0.226 1.942 1.00 89.88 95 PRO A C 1
ATOM 741 O O . PRO A 1 95 ? -5.247 -0.679 2.748 1.00 89.88 95 PRO A O 1
ATOM 744 N N . LEU A 1 96 ? -5.145 0.163 0.658 1.00 89.81 96 LEU A N 1
ATOM 745 C CA . LEU A 1 96 ? -4.493 -0.982 0.027 1.00 89.81 96 LEU A CA 1
ATOM 746 C C . LEU A 1 96 ? -3.337 -1.495 0.876 1.00 89.81 96 LEU A C 1
ATOM 748 O O . LEU A 1 96 ? -3.298 -2.682 1.182 1.00 89.81 96 LEU A O 1
ATOM 752 N N . ILE A 1 97 ? -2.411 -0.606 1.245 1.00 88.44 97 ILE A N 1
ATOM 753 C CA . ILE A 1 97 ? -1.174 -0.966 1.946 1.00 88.44 97 ILE A CA 1
ATOM 754 C C . ILE A 1 97 ? -1.483 -1.745 3.230 1.00 88.44 97 ILE A C 1
ATOM 756 O O . ILE A 1 97 ? -0.847 -2.757 3.510 1.00 88.44 97 ILE A O 1
ATOM 760 N N . CYS A 1 98 ? -2.523 -1.345 3.967 1.00 86.94 98 CYS A N 1
ATOM 761 C CA . CYS A 1 98 ? -2.957 -2.046 5.173 1.00 86.94 98 CYS A CA 1
ATOM 762 C C . CYS A 1 98 ? -3.658 -3.383 4.888 1.00 86.94 98 CYS A C 1
ATOM 764 O O . CYS A 1 98 ? -3.669 -4.249 5.758 1.00 86.94 98 CYS A O 1
ATOM 766 N N . ARG A 1 99 ? -4.276 -3.549 3.712 1.00 87.50 99 ARG A N 1
ATOM 767 C CA . ARG A 1 99 ? -4.951 -4.793 3.301 1.00 87.50 99 ARG A CA 1
ATOM 768 C C . ARG A 1 99 ? -3.978 -5.860 2.812 1.00 87.50 99 ARG A C 1
ATOM 770 O O . ARG A 1 99 ? -4.269 -7.039 2.961 1.00 87.50 99 ARG A O 1
ATOM 777 N N . ILE A 1 100 ? -2.864 -5.451 2.206 1.00 89.81 100 ILE A N 1
ATOM 778 C CA . ILE A 1 100 ? -1.880 -6.377 1.624 1.00 89.81 100 ILE A CA 1
ATOM 779 C C . ILE A 1 100 ? -0.701 -6.678 2.552 1.00 89.81 100 ILE A C 1
ATOM 781 O O . ILE A 1 100 ? 0.070 -7.590 2.264 1.00 89.81 100 ILE A O 1
ATOM 785 N N . PHE A 1 101 ? -0.546 -5.940 3.655 1.00 87.62 101 PHE A N 1
ATOM 786 C CA . PHE A 1 101 ? 0.491 -6.203 4.654 1.00 87.62 101 PHE A CA 1
ATOM 787 C C . PHE A 1 101 ? 0.471 -7.688 5.083 1.00 87.62 101 PHE A C 1
ATOM 789 O O . PHE A 1 101 ? -0.625 -8.217 5.257 1.00 87.62 101 PHE A O 1
ATOM 796 N N . PRO A 1 102 ? 1.618 -8.387 5.242 1.00 88.62 102 PRO A N 1
ATOM 797 C CA . PRO A 1 102 ? 3.004 -7.905 5.314 1.00 88.62 102 PRO A CA 1
ATOM 798 C C . PRO A 1 102 ? 3.684 -7.651 3.962 1.00 88.62 102 PRO A C 1
ATOM 800 O O . PRO A 1 102 ? 4.904 -7.499 3.913 1.00 88.62 102 PRO A O 1
ATOM 803 N N . PHE A 1 103 ? 2.945 -7.595 2.853 1.00 91.50 103 PHE A N 1
ATOM 804 C CA . PHE A 1 103 ? 3.515 -7.088 1.613 1.00 91.50 103 PHE A CA 1
ATOM 805 C 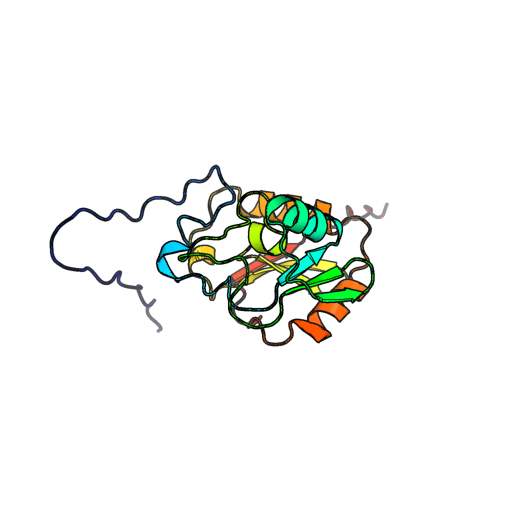C . PHE A 1 103 ? 3.601 -5.565 1.614 1.00 91.50 103 PHE A C 1
ATOM 807 O O . PHE A 1 103 ? 2.634 -4.866 1.912 1.00 91.50 103 PHE A O 1
ATOM 814 N N . VAL A 1 104 ? 4.756 -5.059 1.200 1.00 90.31 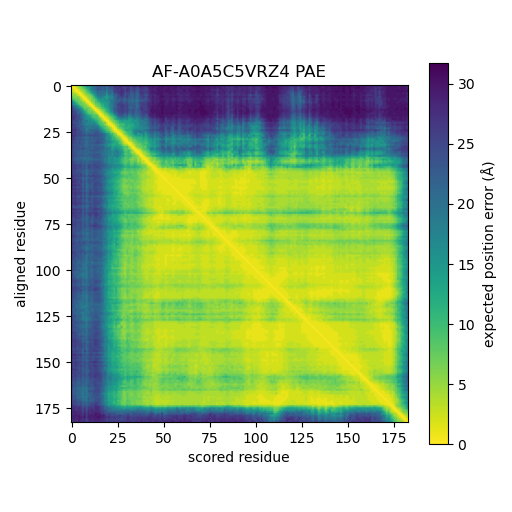104 VAL A N 1
ATOM 815 C CA . VAL A 1 104 ? 4.995 -3.645 0.919 1.00 90.31 104 VAL A CA 1
ATOM 816 C C . VAL A 1 104 ? 5.330 -3.487 -0.563 1.00 90.31 104 VAL A C 1
ATOM 818 O O . VAL A 1 104 ? 6.174 -4.229 -1.078 1.00 90.31 104 VAL A O 1
ATOM 821 N N . PRO A 1 105 ? 4.683 -2.564 -1.292 1.00 92.19 105 PRO A N 1
ATOM 822 C CA . PRO A 1 105 ? 5.033 -2.357 -2.685 1.00 92.19 105 PRO A CA 1
ATOM 823 C C . PRO A 1 105 ? 6.403 -1.686 -2.826 1.00 92.19 105 PRO A C 1
ATOM 825 O O . PRO A 1 105 ? 6.762 -0.798 -2.047 1.00 92.19 105 PRO A O 1
ATOM 828 N N . ARG A 1 106 ? 7.157 -2.104 -3.839 1.00 92.31 106 ARG A N 1
ATOM 829 C CA . ARG A 1 106 ? 8.464 -1.574 -4.240 1.00 92.31 106 ARG A CA 1
ATOM 830 C C . ARG A 1 106 ? 8.495 -1.348 -5.735 1.00 92.31 106 ARG A C 1
ATOM 832 O O . ARG A 1 106 ? 7.773 -2.013 -6.478 1.00 92.31 106 ARG A O 1
ATOM 839 N N . VAL A 1 107 ? 9.388 -0.462 -6.156 1.00 93.31 107 VAL A N 1
ATOM 840 C CA . VAL A 1 107 ? 9.749 -0.312 -7.561 1.00 93.31 107 VAL A CA 1
ATOM 841 C C . VAL A 1 107 ? 11.170 -0.818 -7.738 1.00 93.31 107 VAL A C 1
ATOM 843 O O . VAL A 1 107 ? 12.084 -0.355 -7.065 1.00 93.31 107 VAL A O 1
ATOM 846 N N . VAL A 1 108 ? 11.351 -1.804 -8.613 1.00 92.38 108 VAL A N 1
ATOM 847 C CA . VAL A 1 108 ? 12.659 -2.396 -8.918 1.00 92.38 108 VAL A CA 1
ATOM 848 C C . VAL A 1 108 ? 12.819 -2.392 -10.425 1.00 92.38 108 VAL A C 1
ATOM 850 O O . VAL A 1 108 ? 11.971 -2.942 -11.121 1.00 92.38 108 VAL A O 1
ATOM 853 N N . ALA A 1 109 ? 13.880 -1.750 -10.920 1.00 92.31 109 ALA A N 1
ATOM 854 C CA . ALA A 1 109 ? 14.153 -1.617 -12.354 1.00 92.31 109 ALA A CA 1
ATOM 855 C C . ALA A 1 109 ? 12.943 -1.099 -13.167 1.00 92.31 109 ALA A C 1
ATOM 857 O O . ALA A 1 109 ? 12.674 -1.574 -14.264 1.00 92.31 109 ALA A O 1
ATOM 858 N N . GLY A 1 110 ? 12.200 -0.132 -12.613 1.00 92.44 110 GLY A N 1
ATOM 859 C CA . GLY A 1 110 ? 11.030 0.458 -13.272 1.00 92.44 110 GLY A CA 1
ATOM 860 C C . GLY A 1 110 ? 9.757 -0.388 -13.205 1.00 92.44 110 GLY A C 1
ATOM 861 O O . GLY A 1 110 ? 8.803 -0.092 -13.910 1.00 92.44 110 GLY A O 1
ATOM 862 N N . GLU A 1 111 ? 9.702 -1.418 -12.361 1.00 95.19 111 GLU A N 1
ATOM 863 C CA . GLU A 1 111 ? 8.539 -2.302 -12.256 1.00 95.19 111 GLU A CA 1
ATOM 864 C C . GLU A 1 111 ? 8.000 -2.389 -10.836 1.00 95.19 111 GLU A C 1
ATOM 866 O O . GLU A 1 111 ? 8.759 -2.316 -9.874 1.00 95.19 111 GLU A O 1
ATOM 871 N N . PHE A 1 112 ? 6.696 -2.632 -10.700 1.00 95.44 112 PHE A N 1
ATOM 872 C CA . PHE A 1 112 ? 6.056 -2.832 -9.404 1.00 95.44 112 PHE A CA 1
ATOM 873 C C . PHE A 1 112 ? 6.231 -4.261 -8.876 1.00 95.44 112 PHE A C 1
ATOM 875 O O . PHE A 1 112 ? 5.864 -5.250 -9.521 1.00 95.44 112 PHE A O 1
ATOM 882 N N . TRP A 1 113 ? 6.704 -4.353 -7.638 1.00 96.62 113 TRP A N 1
ATOM 883 C CA . TRP A 1 113 ? 6.889 -5.582 -6.875 1.00 96.62 113 TRP A CA 1
ATOM 884 C C . TRP A 1 113 ? 6.195 -5.482 -5.521 1.00 96.62 113 TRP A C 1
ATOM 886 O O . TRP A 1 113 ? 6.044 -4.399 -4.970 1.00 96.62 113 TRP A O 1
ATOM 896 N N . LEU A 1 114 ? 5.810 -6.621 -4.959 1.00 95.56 114 LEU A N 1
ATOM 897 C CA . LEU A 1 114 ? 5.409 -6.768 -3.567 1.00 95.56 114 LEU A CA 1
ATOM 898 C C . LEU A 1 114 ? 6.513 -7.505 -2.817 1.00 95.56 114 LEU A C 1
ATOM 900 O O . LEU A 1 114 ? 6.868 -8.630 -3.172 1.00 95.56 114 LEU A O 1
ATOM 904 N N . PHE A 1 115 ? 7.062 -6.871 -1.788 1.00 94.75 115 PHE A N 1
ATOM 905 C CA . PHE A 1 115 ? 8.075 -7.454 -0.916 1.00 94.75 115 PHE A CA 1
ATOM 906 C C . PHE A 1 115 ? 7.406 -7.877 0.388 1.00 94.75 115 PHE A C 1
ATOM 908 O O . PHE A 1 115 ? 6.807 -7.053 1.068 1.00 94.75 115 PHE A O 1
ATOM 915 N N . CYS A 1 116 ? 7.477 -9.159 0.733 1.00 93.00 116 CYS A N 1
ATOM 916 C CA . CYS A 1 116 ? 6.997 -9.658 2.017 1.00 93.00 116 CYS A CA 1
ATOM 917 C C . CYS A 1 116 ? 8.070 -9.409 3.077 1.00 93.00 116 CYS A C 1
ATOM 919 O O . CYS A 1 116 ? 9.137 -10.031 3.024 1.00 93.00 116 CYS A O 1
ATOM 921 N N . VAL A 1 117 ? 7.804 -8.514 4.030 1.00 88.38 117 VAL A N 1
ATOM 922 C CA . VAL A 1 117 ? 8.773 -8.192 5.088 1.00 88.38 117 VAL A CA 1
ATOM 923 C C . VAL A 1 117 ? 8.808 -9.303 6.136 1.00 88.38 117 VAL A C 1
ATOM 925 O O . VAL A 1 117 ? 7.825 -9.557 6.826 1.00 88.38 117 VAL A O 1
ATOM 928 N N . GLY A 1 118 ? 9.948 -9.985 6.259 1.00 84.38 118 GLY A N 1
ATOM 929 C CA . GLY A 1 118 ? 10.117 -11.134 7.157 1.00 84.38 118 GLY A CA 1
ATOM 930 C C . GLY A 1 118 ? 10.229 -10.776 8.635 1.00 84.38 118 GLY A C 1
ATOM 931 O O . GLY A 1 118 ? 10.320 -11.657 9.477 1.00 84.38 118 GLY A O 1
ATOM 932 N N . GLU A 1 119 ? 10.251 -9.490 8.975 1.00 79.69 119 GLU A N 1
ATOM 933 C CA . GLU A 1 119 ? 10.229 -9.043 10.368 1.00 79.69 119 GLU A CA 1
ATOM 934 C C . GLU A 1 119 ? 8.840 -9.055 11.002 1.00 79.69 119 GLU A C 1
ATOM 936 O O . GLU A 1 119 ? 8.712 -8.897 12.215 1.00 79.69 119 GLU A O 1
ATOM 941 N N . CYS A 1 120 ? 7.803 -9.231 10.184 1.00 78.50 120 CYS A N 1
ATOM 942 C CA . CYS A 1 120 ? 6.449 -9.412 10.658 1.00 78.50 120 CYS A CA 1
ATOM 943 C C . CYS A 1 120 ? 6.149 -10.901 10.838 1.00 78.50 120 CYS A C 1
ATOM 945 O O . CYS A 1 120 ? 6.222 -11.658 9.874 1.00 78.50 120 CYS A O 1
ATOM 947 N N . ASP A 1 121 ? 5.684 -11.301 12.023 1.00 76.62 121 ASP A N 1
ATOM 948 C CA . ASP A 1 121 ? 5.269 -12.687 12.292 1.00 76.62 121 ASP A CA 1
ATOM 949 C C . ASP A 1 121 ? 4.191 -13.188 11.311 1.00 76.62 121 ASP A C 1
ATOM 951 O O . ASP A 1 121 ? 4.151 -14.371 10.974 1.00 76.62 121 ASP A O 1
ATOM 955 N N . ALA A 1 122 ? 3.353 -12.284 10.779 1.00 78.44 122 ALA A N 1
ATOM 956 C CA . ALA A 1 122 ? 2.359 -12.619 9.758 1.00 78.44 122 ALA A CA 1
ATOM 957 C C . ALA A 1 122 ? 2.985 -13.182 8.476 1.00 78.44 122 ALA A C 1
ATOM 959 O O . ALA A 1 122 ? 2.356 -13.998 7.808 1.00 78.44 122 ALA A O 1
ATOM 960 N N . ALA A 1 123 ? 4.220 -12.791 8.142 1.00 84.12 123 ALA A N 1
ATOM 961 C CA . ALA A 1 123 ? 4.922 -13.271 6.954 1.00 84.12 123 ALA A CA 1
ATOM 962 C C . ALA A 1 123 ? 5.161 -14.787 6.982 1.00 84.12 123 ALA A C 1
ATOM 964 O O . ALA A 1 123 ? 5.316 -15.403 5.931 1.00 84.12 123 ALA A O 1
ATOM 965 N N . HIS A 1 124 ? 5.163 -15.394 8.170 1.00 81.56 124 HIS A N 1
ATOM 966 C CA . HIS A 1 124 ? 5.379 -16.827 8.357 1.00 81.56 124 HIS A CA 1
ATOM 967 C C . HIS A 1 124 ? 4.079 -17.637 8.434 1.00 81.56 124 HIS A C 1
ATOM 969 O O . HIS A 1 124 ? 4.128 -18.865 8.416 1.00 81.56 124 HIS A O 1
ATOM 975 N N . CYS A 1 125 ? 2.928 -16.964 8.494 1.00 80.31 125 CYS A N 1
ATOM 976 C CA . CYS A 1 125 ? 1.618 -17.573 8.727 1.00 80.31 125 CYS A CA 1
ATOM 977 C C . CYS A 1 125 ? 0.560 -17.053 7.736 1.00 80.31 125 CYS A C 1
ATOM 979 O O . CYS A 1 125 ? -0.604 -16.872 8.103 1.00 80.31 125 CYS A O 1
ATOM 981 N N . LEU A 1 126 ? 0.965 -16.771 6.492 1.00 83.19 126 LEU A N 1
ATOM 982 C CA . LEU A 1 126 ? 0.058 -16.281 5.453 1.00 83.19 126 LEU A CA 1
ATOM 983 C C . LEU A 1 126 ? -0.973 -17.361 5.074 1.00 83.19 126 LEU A C 1
ATOM 985 O O . LEU A 1 126 ? -0.577 -18.496 4.793 1.00 83.19 126 LEU A O 1
ATOM 989 N N . PRO A 1 127 ? -2.277 -17.033 5.018 1.00 82.19 127 PRO A N 1
ATOM 990 C CA . PRO A 1 127 ? -3.289 -17.959 4.525 1.00 82.19 127 PRO A CA 1
ATOM 991 C C . PRO A 1 127 ? -3.053 -18.383 3.071 1.00 82.19 127 PRO A C 1
ATOM 993 O O . PRO A 1 127 ? -2.473 -17.641 2.272 1.00 82.19 127 PRO A O 1
ATOM 996 N N . ALA A 1 128 ? -3.573 -19.556 2.701 1.00 83.06 128 ALA A N 1
ATOM 997 C CA . ALA A 1 128 ? -3.603 -19.989 1.307 1.00 83.06 128 ALA A CA 1
ATOM 998 C C . ALA A 1 128 ? -4.356 -18.957 0.443 1.00 83.06 128 ALA A C 1
ATOM 1000 O O . ALA A 1 128 ? -5.411 -18.468 0.837 1.00 83.06 128 ALA A O 1
ATOM 1001 N N . GLY A 1 129 ? -3.807 -18.601 -0.721 1.00 87.56 129 GLY A N 1
ATOM 1002 C CA . GLY A 1 129 ? -4.405 -17.612 -1.627 1.00 87.56 129 GLY A CA 1
ATOM 1003 C C . GLY A 1 129 ? -4.165 -16.143 -1.251 1.00 87.56 129 GLY A C 1
ATOM 1004 O O . GLY A 1 129 ? -4.508 -15.248 -2.028 1.00 87.56 129 GLY A O 1
ATOM 1005 N N . PHE A 1 130 ? -3.562 -15.854 -0.087 1.00 88.06 130 PHE A N 1
ATOM 1006 C CA . PHE A 1 130 ? -3.296 -14.475 0.334 1.00 88.06 130 PHE A CA 1
ATOM 1007 C C . PHE A 1 130 ? -2.372 -13.748 -0.649 1.00 88.06 130 PHE A C 1
ATOM 1009 O O . PHE A 1 130 ? -2.595 -12.581 -0.965 1.00 88.06 130 PHE A O 1
ATOM 1016 N N . VAL A 1 131 ? -1.352 -14.439 -1.165 1.00 92.44 131 VAL A N 1
ATOM 1017 C CA . VAL A 1 131 ? -0.374 -13.871 -2.102 1.00 92.44 131 VAL A CA 1
ATOM 1018 C C . VAL A 1 131 ? -1.042 -13.467 -3.414 1.00 92.44 131 VAL A C 1
ATOM 1020 O O . VAL A 1 131 ? -0.869 -12.340 -3.881 1.00 92.44 131 VAL A O 1
ATOM 1023 N N . GLU A 1 132 ? -1.850 -14.356 -3.989 1.00 93.31 132 GLU A N 1
ATOM 1024 C CA . GLU A 1 132 ? -2.609 -14.119 -5.215 1.00 93.31 132 GLU A CA 1
ATOM 1025 C C . GLU A 1 132 ? -3.561 -12.937 -5.048 1.00 93.31 132 GLU A C 1
ATOM 1027 O O . GLU A 1 132 ? -3.655 -12.065 -5.916 1.00 93.31 132 GLU A O 1
ATOM 1032 N N . GLN A 1 133 ? -4.238 -12.869 -3.907 1.00 92.31 133 GLN A N 1
ATOM 1033 C CA . GLN A 1 133 ? -5.187 -11.811 -3.622 1.00 92.31 133 GLN A CA 1
ATOM 1034 C C . GLN A 1 133 ? -4.493 -10.461 -3.360 1.00 92.31 133 GLN A C 1
ATOM 1036 O O . GLN A 1 133 ? -4.935 -9.435 -3.887 1.00 92.31 133 GLN A O 1
ATOM 1041 N N . ALA A 1 134 ? -3.380 -10.441 -2.621 1.00 92.88 134 ALA A N 1
ATOM 1042 C CA . ALA A 1 134 ? -2.555 -9.248 -2.436 1.00 92.88 134 ALA A CA 1
ATOM 1043 C C . ALA A 1 134 ? -2.037 -8.725 -3.783 1.00 92.88 134 ALA A C 1
ATOM 1045 O O . ALA A 1 134 ? -2.145 -7.532 -4.077 1.00 92.88 134 ALA A O 1
ATOM 1046 N N . ARG A 1 135 ? -1.565 -9.630 -4.648 1.00 95.62 135 ARG A N 1
ATOM 1047 C CA . ARG A 1 135 ? -1.154 -9.319 -6.020 1.00 95.62 135 ARG A CA 1
ATOM 1048 C C . ARG A 1 135 ? -2.306 -8.742 -6.839 1.00 95.62 135 ARG A C 1
ATOM 1050 O O . ARG A 1 135 ? -2.116 -7.732 -7.511 1.00 95.62 135 ARG A O 1
ATOM 1057 N N . LYS A 1 136 ? -3.505 -9.329 -6.772 1.00 94.31 136 LYS A N 1
ATOM 1058 C CA . LYS A 1 136 ? -4.704 -8.834 -7.471 1.00 94.31 136 LYS A CA 1
ATOM 1059 C C . LYS A 1 136 ? -5.064 -7.410 -7.045 1.00 94.31 136 LYS A C 1
ATOM 1061 O O . LYS A 1 136 ? -5.310 -6.565 -7.904 1.00 94.31 136 LYS A O 1
ATOM 1066 N N . LEU A 1 137 ? -5.063 -7.134 -5.741 1.00 91.88 137 LEU A N 1
ATOM 1067 C CA . LEU A 1 137 ? -5.327 -5.794 -5.218 1.00 91.88 137 LEU A CA 1
ATOM 1068 C C . LEU A 1 137 ? -4.259 -4.788 -5.659 1.00 91.88 137 LEU A C 1
ATOM 1070 O O . LEU A 1 137 ? -4.600 -3.700 -6.118 1.00 91.88 137 LEU A O 1
ATOM 1074 N N . ALA A 1 138 ? -2.982 -5.165 -5.578 1.00 93.50 138 ALA A N 1
ATOM 1075 C CA . ALA A 1 138 ? -1.882 -4.320 -6.027 1.00 93.50 138 ALA A CA 1
ATOM 1076 C C . ALA A 1 138 ? -1.964 -4.023 -7.532 1.00 93.50 138 ALA A C 1
ATOM 1078 O O . ALA A 1 138 ? -1.788 -2.878 -7.934 1.00 93.50 138 ALA A O 1
ATOM 1079 N N . ARG A 1 139 ? -2.301 -5.013 -8.371 1.00 94.31 139 ARG A N 1
ATOM 1080 C CA . ARG A 1 139 ? -2.499 -4.801 -9.815 1.00 94.31 139 ARG A CA 1
ATOM 1081 C C . ARG A 1 139 ? -3.583 -3.774 -10.090 1.00 94.31 139 ARG A C 1
ATOM 1083 O O . ARG A 1 139 ? -3.350 -2.872 -10.880 1.00 94.31 139 ARG A O 1
ATOM 1090 N N . ALA A 1 140 ? -4.740 -3.901 -9.441 1.00 90.62 140 ALA A N 1
ATOM 1091 C CA . ALA A 1 140 ? -5.840 -2.955 -9.616 1.00 90.62 140 ALA A CA 1
ATOM 1092 C C . ALA A 1 140 ? -5.440 -1.531 -9.200 1.00 90.62 140 ALA A C 1
ATOM 1094 O O . ALA A 1 140 ? -5.797 -0.568 -9.866 1.00 90.62 140 ALA A O 1
ATOM 1095 N N . PHE A 1 141 ? -4.665 -1.407 -8.124 1.00 88.94 141 PHE A N 1
ATOM 1096 C CA . PHE A 1 141 ? -4.198 -0.123 -7.612 1.00 88.94 141 PHE A CA 1
ATOM 1097 C C . PHE A 1 141 ? -3.145 0.548 -8.503 1.00 88.94 141 PHE A C 1
ATOM 1099 O O . PHE A 1 141 ? -3.191 1.762 -8.698 1.00 88.94 141 PHE A O 1
ATOM 1106 N N . PHE A 1 142 ? -2.187 -0.229 -9.019 1.00 90.88 142 PHE A N 1
ATOM 1107 C CA . PHE A 1 142 ? -1.072 0.271 -9.829 1.00 90.88 142 PHE A CA 1
ATOM 1108 C C . PHE A 1 142 ? -1.378 0.341 -11.328 1.00 90.88 142 PHE A C 1
ATOM 1110 O O . PHE A 1 142 ? -0.548 0.832 -12.092 1.00 90.88 142 PHE A O 1
ATOM 1117 N N . LEU A 1 143 ? -2.542 -0.139 -11.773 1.00 91.12 143 LEU A N 1
ATOM 1118 C CA . LEU A 1 143 ? -2.925 -0.097 -13.181 1.00 91.12 143 LEU A CA 1
ATOM 1119 C C . LEU A 1 143 ? -2.940 1.354 -13.686 1.00 91.12 143 LEU A C 1
ATOM 1121 O O . LEU A 1 143 ? -3.622 2.205 -13.122 1.00 91.12 143 LEU A O 1
ATOM 1125 N N . GLY A 1 144 ? -2.176 1.623 -14.748 1.00 88.25 144 GLY A N 1
ATOM 1126 C CA . GLY A 1 144 ? -2.057 2.959 -15.339 1.00 88.25 144 GLY A CA 1
ATOM 1127 C C . GLY A 1 144 ? -1.189 3.948 -14.550 1.00 88.25 144 GLY A C 1
ATOM 1128 O O . GLY A 1 144 ? -1.145 5.117 -14.919 1.00 88.25 144 GLY A O 1
ATOM 1129 N N . ARG A 1 145 ? -0.502 3.513 -13.484 1.00 88.06 145 ARG A N 1
ATOM 1130 C CA . ARG A 1 145 ? 0.410 4.368 -12.706 1.00 88.06 145 ARG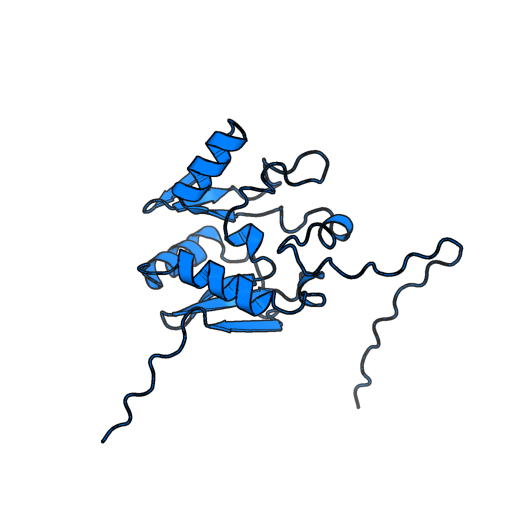 A CA 1
ATOM 1131 C C . ARG A 1 145 ? 1.847 4.260 -13.200 1.00 88.06 145 ARG A C 1
ATOM 1133 O O . ARG A 1 145 ? 2.282 3.179 -13.590 1.00 88.06 145 ARG A O 1
ATOM 1140 N N . ASP A 1 146 ? 2.588 5.360 -13.094 1.00 90.50 146 ASP A N 1
ATOM 1141 C CA . ASP A 1 146 ? 4.026 5.402 -13.367 1.00 90.50 146 ASP A CA 1
ATOM 1142 C C . ASP A 1 146 ? 4.826 4.793 -12.191 1.00 90.50 146 ASP A C 1
ATOM 1144 O O . ASP A 1 146 ? 4.782 5.319 -11.070 1.00 90.50 146 ASP A O 1
ATOM 1148 N N . PRO A 1 147 ? 5.584 3.702 -12.417 1.00 92.62 147 PRO A N 1
ATOM 1149 C CA . PRO A 1 147 ? 6.485 3.137 -11.418 1.00 92.62 147 PRO A CA 1
ATOM 1150 C C . PRO A 1 147 ? 7.522 4.138 -10.907 1.00 92.62 147 PRO A C 1
ATOM 1152 O O . PRO A 1 147 ? 7.821 4.142 -9.716 1.00 92.62 147 PRO A O 1
ATOM 1155 N N . LEU A 1 148 ? 8.060 5.018 -11.754 1.00 91.06 148 LEU A N 1
ATOM 1156 C CA . LEU A 1 148 ? 9.094 5.967 -11.333 1.00 91.06 148 LEU A CA 1
ATOM 1157 C C . LEU A 1 148 ? 8.543 6.988 -10.336 1.00 91.06 148 LEU A C 1
ATOM 1159 O O . LEU A 1 148 ? 9.194 7.293 -9.338 1.00 91.06 148 LEU A O 1
ATOM 1163 N N . GLN A 1 149 ? 7.323 7.474 -10.564 1.00 87.94 149 GLN A N 1
ATOM 1164 C CA . GLN A 1 149 ? 6.632 8.368 -9.637 1.00 87.94 149 GLN A CA 1
ATOM 1165 C C . GLN A 1 149 ? 6.396 7.713 -8.268 1.00 87.94 149 GLN A C 1
ATOM 1167 O O . GLN A 1 149 ? 6.681 8.329 -7.242 1.00 87.94 149 GLN A O 1
ATOM 1172 N N . TYR A 1 150 ? 5.937 6.456 -8.231 1.00 88.00 150 TYR A N 1
ATOM 1173 C CA . TYR A 1 150 ? 5.790 5.730 -6.963 1.00 88.00 150 TYR A CA 1
ATOM 1174 C C . TYR A 1 150 ? 7.144 5.439 -6.296 1.00 88.00 150 TYR A C 1
ATOM 1176 O O . TYR A 1 150 ? 7.248 5.471 -5.073 1.00 88.00 150 TYR A O 1
ATOM 1184 N N . GLY A 1 151 ? 8.192 5.174 -7.081 1.00 89.12 151 GLY A N 1
ATOM 1185 C CA . GLY A 1 151 ? 9.556 5.027 -6.572 1.00 89.12 151 GLY A CA 1
ATOM 1186 C C . GLY A 1 151 ? 10.011 6.276 -5.814 1.00 89.12 151 GLY A C 1
ATOM 1187 O O . GLY A 1 151 ? 10.423 6.170 -4.664 1.00 89.12 151 GLY A O 1
ATOM 1188 N N . ARG A 1 152 ? 9.805 7.468 -6.395 1.00 89.44 152 ARG A N 1
ATOM 1189 C CA . ARG A 1 152 ? 10.107 8.747 -5.724 1.00 89.44 152 ARG A CA 1
ATOM 1190 C C . ARG A 1 152 ? 9.346 8.919 -4.411 1.00 89.44 152 ARG A C 1
ATOM 1192 O O . ARG A 1 152 ? 9.959 9.276 -3.410 1.00 89.44 152 ARG A O 1
ATOM 1199 N N . TYR A 1 153 ? 8.044 8.603 -4.387 1.00 85.06 153 TYR A N 1
ATOM 1200 C CA . TYR A 1 153 ? 7.272 8.603 -3.136 1.00 85.06 153 TYR A CA 1
ATOM 1201 C C . TYR A 1 153 ? 7.968 7.778 -2.060 1.00 85.06 153 TYR A C 1
ATOM 1203 O O . TYR A 1 153 ? 8.118 8.225 -0.919 1.00 85.06 153 TYR A O 1
ATOM 1211 N N . TRP A 1 154 ? 8.330 6.549 -2.429 1.00 84.69 154 TRP A N 1
ATOM 1212 C CA . TRP A 1 154 ? 8.922 5.594 -1.517 1.00 84.69 154 TRP A CA 1
ATOM 1213 C C . TRP A 1 154 ? 10.241 6.133 -0.959 1.00 84.69 154 TRP A C 1
ATOM 1215 O O . TRP A 1 154 ? 10.420 6.161 0.257 1.00 84.69 154 TRP A O 1
ATOM 1225 N N . ASP A 1 155 ? 11.120 6.632 -1.819 1.00 86.19 155 ASP A N 1
ATOM 1226 C CA . ASP A 1 155 ? 12.433 7.130 -1.411 1.00 86.19 155 ASP A CA 1
ATOM 1227 C C . ASP A 1 155 ? 12.334 8.375 -0.513 1.00 86.19 155 ASP A C 1
ATOM 1229 O O . ASP A 1 155 ? 13.049 8.480 0.482 1.00 86.19 155 ASP A O 1
ATOM 1233 N N . GLU A 1 156 ? 11.398 9.284 -0.795 1.00 85.81 156 GLU A N 1
ATOM 1234 C CA . GLU A 1 156 ? 11.192 10.507 -0.006 1.00 85.81 156 GLU A CA 1
ATOM 1235 C C . GLU A 1 156 ? 10.528 10.245 1.354 1.00 85.81 156 GLU A C 1
ATOM 1237 O O . GLU A 1 156 ? 10.789 10.952 2.331 1.00 85.81 156 GLU A O 1
ATOM 1242 N N . ASN A 1 157 ? 9.642 9.246 1.434 1.00 78.38 157 ASN A N 1
ATOM 1243 C CA . ASN A 1 157 ? 8.737 9.106 2.577 1.00 78.38 157 ASN A CA 1
ATOM 1244 C C . ASN A 1 157 ? 8.926 7.830 3.394 1.00 78.38 157 ASN A C 1
ATOM 1246 O O . ASN A 1 157 ? 8.464 7.801 4.535 1.00 78.38 157 ASN A O 1
ATOM 1250 N N . LYS A 1 158 ? 9.542 6.789 2.828 1.00 77.31 158 LYS A N 1
ATOM 1251 C CA . LYS A 1 158 ? 9.571 5.422 3.380 1.00 77.31 158 LYS A CA 1
ATOM 1252 C C . LYS A 1 158 ? 10.964 4.841 3.534 1.00 77.31 158 LYS A C 1
ATOM 1254 O O . LYS A 1 158 ? 11.094 3.718 4.026 1.00 77.31 158 LYS A O 1
ATOM 1259 N N . LEU A 1 159 ? 12.001 5.555 3.107 1.00 77.81 159 LEU A N 1
ATOM 1260 C CA . LEU A 1 159 ? 13.366 5.073 3.241 1.00 77.81 159 LEU A CA 1
ATOM 1261 C C . LEU A 1 159 ? 13.690 4.813 4.722 1.00 77.81 159 LEU A C 1
ATOM 1263 O O . LEU A 1 159 ? 13.585 5.703 5.563 1.00 77.81 159 LEU A O 1
ATOM 1267 N N . GLY A 1 160 ? 14.063 3.571 5.033 1.00 77.81 160 GLY A N 1
ATOM 1268 C CA . GLY A 1 160 ? 14.358 3.127 6.397 1.00 77.81 160 GLY A CA 1
ATOM 1269 C C . GLY A 1 160 ? 13.152 2.663 7.223 1.00 77.81 160 GLY A C 1
ATOM 1270 O O . GLY A 1 160 ? 13.361 2.179 8.332 1.00 77.81 160 GLY A O 1
ATOM 1271 N N . ASP A 1 161 ? 11.916 2.742 6.706 1.00 76.19 161 ASP A N 1
ATOM 1272 C CA . ASP A 1 161 ? 10.741 2.165 7.386 1.00 76.19 161 ASP A CA 1
ATOM 1273 C C . ASP A 1 161 ? 10.785 0.624 7.398 1.00 76.19 161 ASP A C 1
ATOM 1275 O O . ASP A 1 161 ? 10.158 0.002 8.253 1.00 76.19 161 ASP A O 1
ATOM 1279 N N . PHE A 1 162 ? 11.519 0.012 6.461 1.00 77.19 162 PHE A N 1
ATOM 1280 C CA . PHE A 1 162 ? 11.658 -1.438 6.325 1.00 77.19 162 PHE A CA 1
ATOM 1281 C C . PHE A 1 162 ? 13.086 -1.817 5.929 1.00 77.19 162 PHE A C 1
ATOM 1283 O O . PHE A 1 162 ? 13.715 -1.135 5.117 1.00 77.19 162 PHE A O 1
ATOM 1290 N N . ASP A 1 163 ? 13.568 -2.937 6.464 1.00 82.50 163 ASP A N 1
ATOM 1291 C CA . ASP A 1 163 ? 14.850 -3.527 6.079 1.00 82.50 163 ASP A CA 1
ATOM 1292 C C . ASP A 1 163 ? 14.660 -4.513 4.917 1.00 82.50 163 ASP A C 1
ATOM 1294 O O . ASP A 1 163 ? 14.231 -5.660 5.095 1.00 82.50 163 ASP A O 1
ATOM 1298 N N . ASP A 1 164 ? 14.998 -4.066 3.707 1.00 84.38 164 ASP A N 1
ATOM 1299 C CA . ASP A 1 164 ? 14.871 -4.870 2.491 1.00 84.38 164 ASP A CA 1
ATOM 1300 C C . ASP A 1 164 ? 15.784 -6.120 2.498 1.00 84.38 164 ASP A C 1
ATOM 1302 O O . ASP A 1 164 ? 15.514 -7.075 1.760 1.00 84.38 164 ASP A O 1
ATOM 1306 N N . ALA A 1 165 ? 16.810 -6.184 3.361 1.00 86.50 165 ALA A N 1
ATOM 1307 C CA . ALA A 1 165 ? 17.627 -7.387 3.546 1.00 86.50 165 ALA A CA 1
ATOM 1308 C C . ALA A 1 165 ? 16.861 -8.524 4.245 1.00 86.50 165 ALA A C 1
ATOM 1310 O O . ALA A 1 165 ? 17.273 -9.683 4.188 1.00 86.50 165 ALA A O 1
ATOM 1311 N N . ARG A 1 166 ? 15.723 -8.213 4.879 1.00 85.94 166 ARG A N 1
ATOM 1312 C CA . ARG A 1 166 ? 14.868 -9.165 5.607 1.00 85.94 166 ARG A CA 1
ATOM 1313 C C . ARG A 1 166 ? 13.633 -9.584 4.811 1.00 85.94 166 ARG A C 1
ATOM 1315 O O . ARG A 1 166 ? 12.695 -10.153 5.368 1.00 85.94 166 ARG A O 1
ATOM 1322 N N . VAL A 1 167 ? 13.607 -9.307 3.509 1.00 92.19 167 VAL A N 1
ATOM 1323 C CA . VAL A 1 167 ? 12.522 -9.727 2.616 1.00 92.19 167 VAL A CA 1
ATOM 1324 C C . VAL A 1 167 ? 12.587 -11.233 2.396 1.00 92.19 167 VAL A C 1
ATOM 1326 O O . VAL A 1 167 ? 13.582 -11.755 1.900 1.00 92.19 167 VAL A O 1
ATOM 1329 N N . VAL A 1 168 ? 11.503 -11.930 2.732 1.00 93.00 168 VAL A N 1
ATOM 1330 C CA . VAL A 1 168 ? 11.425 -13.402 2.645 1.00 93.00 168 VAL A CA 1
ATOM 1331 C C . VAL A 1 168 ? 10.770 -13.893 1.358 1.00 93.00 168 VAL A C 1
ATOM 1333 O O . VAL A 1 168 ? 10.905 -15.057 0.996 1.00 93.00 168 VAL A O 1
ATOM 1336 N N . MET A 1 169 ? 10.060 -13.013 0.653 1.00 94.94 169 MET A N 1
ATOM 1337 C CA . MET A 1 169 ? 9.380 -13.333 -0.599 1.00 94.94 169 MET A CA 1
ATOM 1338 C C . MET A 1 169 ? 9.195 -12.068 -1.436 1.00 94.94 169 MET A C 1
ATOM 1340 O O . MET A 1 169 ? 8.896 -10.998 -0.904 1.00 94.94 169 MET A O 1
ATOM 1344 N N . ARG A 1 170 ? 9.344 -12.201 -2.757 1.00 95.88 170 ARG A N 1
ATOM 1345 C CA . ARG A 1 170 ? 9.094 -11.137 -3.735 1.00 95.88 170 ARG A CA 1
ATOM 1346 C C . ARG A 1 170 ? 8.089 -11.622 -4.765 1.00 95.88 170 ARG A C 1
ATOM 1348 O O . ARG A 1 170 ? 8.221 -12.727 -5.280 1.00 95.88 170 ARG A O 1
ATOM 1355 N N . VAL A 1 171 ? 7.111 -10.783 -5.079 1.00 96.25 171 VAL A N 1
ATOM 1356 C CA . VAL A 1 171 ? 6.044 -11.098 -6.032 1.00 96.25 171 VAL A CA 1
ATOM 1357 C C . VAL A 1 171 ? 5.940 -9.958 -7.028 1.00 96.25 171 VAL A C 1
ATOM 1359 O O . VAL A 1 171 ? 5.720 -8.814 -6.638 1.00 96.25 171 VAL A O 1
ATOM 1362 N N . ARG A 1 172 ? 6.100 -10.245 -8.319 1.00 96.50 172 ARG A N 1
ATOM 1363 C CA . ARG A 1 172 ? 5.906 -9.233 -9.364 1.00 96.50 172 ARG A CA 1
ATOM 1364 C C . ARG A 1 172 ? 4.423 -8.883 -9.449 1.00 96.50 172 ARG A C 1
ATOM 1366 O O . ARG A 1 172 ? 3.579 -9.780 -9.487 1.00 96.50 172 ARG A O 1
ATOM 1373 N N . VAL A 1 173 ? 4.079 -7.596 -9.472 1.00 96.38 173 VAL A N 1
ATOM 1374 C CA . VAL A 1 173 ? 2.669 -7.175 -9.513 1.00 96.38 173 VAL A CA 1
ATOM 1375 C C . VAL A 1 173 ? 2.055 -7.566 -10.855 1.00 96.38 173 VAL A C 1
ATOM 1377 O O . VAL A 1 173 ? 1.107 -8.352 -10.901 1.00 96.38 173 VAL A O 1
ATOM 1380 N N . PHE A 1 174 ? 2.646 -7.098 -11.948 1.00 95.19 174 PHE A N 1
ATOM 1381 C CA . PHE A 1 174 ? 2.232 -7.438 -13.306 1.00 95.19 174 PHE A CA 1
ATOM 1382 C C . PHE A 1 174 ? 2.967 -8.689 -13.789 1.00 95.19 174 PHE A C 1
ATOM 1384 O O . PHE A 1 174 ? 4.079 -8.974 -13.342 1.00 95.19 174 PHE A O 1
ATOM 1391 N N . ASP A 1 175 ? 2.321 -9.495 -14.630 1.00 88.81 175 ASP A N 1
ATOM 1392 C CA . ASP A 1 175 ? 3.034 -10.567 -15.329 1.00 88.81 175 ASP A CA 1
ATOM 1393 C C . ASP A 1 175 ? 4.052 -9.941 -16.286 1.00 88.81 175 ASP A C 1
ATOM 1395 O O . ASP A 1 175 ? 3.868 -8.804 -16.727 1.00 88.81 175 ASP A O 1
ATOM 1399 N N . ALA A 1 176 ? 5.123 -10.673 -16.605 1.00 74.25 176 ALA A N 1
ATOM 1400 C CA . ALA A 1 176 ? 5.942 -10.283 -17.746 1.00 74.25 176 ALA A CA 1
ATOM 1401 C C . ALA A 1 176 ? 5.024 -10.192 -18.978 1.00 74.25 176 ALA A C 1
ATOM 1403 O O . ALA A 1 176 ? 4.138 -11.048 -19.111 1.00 74.25 176 ALA A O 1
ATOM 1404 N N . PRO A 1 177 ? 5.213 -9.211 -19.878 1.00 66.44 177 PRO A N 1
ATOM 1405 C CA . PRO A 1 177 ? 4.628 -9.347 -21.201 1.00 66.44 177 PRO A CA 1
ATOM 1406 C C . PRO A 1 177 ? 5.053 -10.719 -21.748 1.00 66.44 177 PRO A C 1
ATOM 1408 O O . PRO A 1 177 ? 6.195 -11.130 -21.500 1.00 66.44 177 PRO A O 1
ATOM 1411 N N . PRO A 1 178 ? 4.152 -11.473 -22.405 1.00 57.16 178 PRO A N 1
ATOM 1412 C CA . PRO A 1 178 ? 4.558 -12.710 -23.051 1.00 57.16 178 PRO A CA 1
ATOM 1413 C C . PRO A 1 178 ? 5.758 -12.367 -23.929 1.00 57.16 178 PRO A C 1
ATOM 1415 O O . PRO A 1 178 ? 5.696 -11.395 -24.680 1.00 57.16 178 PRO A O 1
ATOM 1418 N N . HIS A 1 179 ? 6.867 -13.094 -23.763 1.00 55.41 179 HIS A N 1
ATOM 1419 C CA . HIS A 1 179 ? 8.001 -12.951 -24.664 1.00 55.41 179 HIS A CA 1
ATOM 1420 C C . HIS A 1 179 ? 7.431 -13.055 -26.076 1.00 55.41 179 HIS A C 1
ATOM 1422 O O . HIS A 1 179 ? 6.846 -14.089 -26.409 1.00 55.41 179 HIS A O 1
ATOM 1428 N N . GLU A 1 180 ? 7.515 -11.976 -26.859 1.00 46.44 180 GLU A N 1
ATOM 1429 C CA . GLU A 1 180 ? 7.248 -12.054 -28.286 1.00 46.44 180 GLU A CA 1
ATOM 1430 C C . GLU A 1 180 ? 8.177 -13.147 -28.792 1.00 46.44 180 GLU A C 1
ATOM 1432 O O . GLU A 1 180 ? 9.402 -13.002 -28.757 1.00 46.44 180 GLU A O 1
ATOM 1437 N N . VAL A 1 181 ? 7.591 -14.299 -29.119 1.00 44.88 181 VAL A N 1
ATOM 1438 C CA . VAL A 1 181 ? 8.315 -15.409 -29.715 1.00 44.88 181 VAL A CA 1
ATOM 1439 C C . VAL A 1 181 ? 8.854 -14.832 -31.009 1.00 44.88 181 VAL A C 1
ATOM 1441 O O . VAL A 1 181 ? 8.091 -14.592 -31.941 1.00 44.88 181 VAL A O 1
ATOM 1444 N N . SER A 1 182 ? 10.141 -14.487 -31.000 1.00 47.44 182 SER A N 1
ATOM 1445 C CA . SER A 1 182 ? 10.829 -13.969 -32.170 1.00 47.44 182 SER A CA 1
ATOM 1446 C C . SER A 1 182 ? 10.713 -15.049 -33.239 1.00 47.44 182 SER A C 1
ATOM 1448 O O . SER A 1 182 ? 11.248 -16.145 -33.060 1.00 47.44 182 SER A O 1
ATOM 1450 N N . ALA A 1 183 ? 9.900 -14.765 -34.255 1.00 50.72 183 ALA A N 1
ATOM 1451 C CA . ALA A 1 183 ? 9.736 -15.603 -35.434 1.00 50.72 183 ALA A CA 1
ATOM 1452 C C . ALA A 1 183 ? 10.999 -15.561 -36.300 1.00 50.72 183 ALA A C 1
ATOM 1454 O O . ALA A 1 183 ? 11.654 -14.492 -36.332 1.00 50.72 183 ALA A O 1
#

Radius of gyration: 18.47 Å; Cα contacts (8 Å, |Δi|>4): 207; chains: 1; bounding box: 46×43×68 Å

Foldseek 3Di:
DDDDPDPDDPDDDDDDDPDLPQDPQPALDCVSLLVPPLPPVQAFKDKAFQVLQVLQCVQPVDRQWADDDDRIIMHHGGHRPQQDPSDRVCRVSDGLCNSLPVWDWAQDPFFIKTFRQQVRPCSVRHHPCSLVVNLVSVLVVCPPHGSVVVNVVCVVGPVPVGDSVRGPDMGGSDDDDPPPPPD